Protein AF-A0AAN4YA54-F1 (afdb_monomer_lite)

Radius of gyration: 22.3 Å; chains: 1; bounding box: 42×52×77 Å

InterPro domains:
  IPR003738 SOS response associated peptidase (SRAP) [PF02586] (13-183)
  IPR003738 SOS response associated peptidase (SRAP) [PTHR13604] (17-182)
  IPR036590 SOS response associated peptidase-like [G3DSA:3.90.1680.10] (46-190)
  IPR036590 SOS response associated peptidase-like [SSF143081] (20-184)

Organism: Aspergillus oryzae (NCBI:txid5062)

Sequence (203 aa):
MAFMRRRLQEQGLQVDEAPSDDEVRETYNFAPGNFGAVYRADIYPSEHGEGQYENDDSGPHNTSRTQNRDGGKDEQTQSSSQLHYKIQSMKWGLVPSWTKRKPDYGSLMRTINCRDDSLVEDRGMWTSMKRKKRCVIVCQGFYEWLKKGPGGKEKVPHFVKRKDGELMLFAGLWDCVSYEGEFVDIYWVDYLVVRLTCCGRGG

pLDDT: mean 74.87, std 21.77, range [25.28, 94.06]

Secondary structure (DSSP, 8-state):
-HHHHHHHHHTT---SB---TTTS---SS--TTSEEEEEEEEEEPPTT---------------------------------EEEEEEEEEEES---TT--SPPPHHHHGGGSEEETHHHHSS-STTHHHHHH-EEEEEES-EEEEEEESGGG-EEEEEEE--TTSPPEEEEEEEEEE--TT-SSPEEEE-EEE----------

Foldseek 3Di:
DVVQCVLCVVVVHDAQEEDDPVLADDDPDDDAFHKAKWKDKDWAFQPPDPDDPDPDDDDDDDDDDDDDDDDDDDDPPPRDTDIHIHIDIAGQFADAQPDADDDDPVNSVVRQEDEPVNQVDCDDDCNVQVVPFKIKGKAQWDWDWAQDDDPSPHTDIDTDGDPVSGIDIFIKTKHWYDYVPDPDIHIYIHTYDYPPPPPPPDD

Structure (mmCIF, N/CA/C/O backbone):
data_AF-A0AAN4YA54-F1
#
_entry.id   AF-A0AAN4YA54-F1
#
loop_
_atom_site.group_PDB
_atom_site.id
_atom_site.type_symbol
_atom_site.label_atom_id
_atom_site.label_alt_id
_atom_site.label_comp_id
_atom_site.label_asym_id
_atom_site.label_entity_id
_atom_site.label_seq_id
_atom_site.pdbx_PDB_ins_code
_atom_site.Cartn_x
_atom_site.Cartn_y
_atom_site.Cartn_z
_atom_site.occupancy
_atom_site.B_iso_or_equiv
_atom_site.auth_seq_id
_atom_site.auth_comp_id
_atom_site.auth_asym_id
_atom_site.auth_atom_id
_atom_site.pdbx_PDB_model_num
ATOM 1 N N . MET A 1 1 ? -14.000 9.143 -1.637 1.00 82.19 1 MET A N 1
ATOM 2 C CA . MET A 1 1 ? -14.050 8.140 -0.536 1.00 82.19 1 MET A CA 1
ATOM 3 C C . MET A 1 1 ? -15.411 7.472 -0.332 1.00 82.19 1 MET A C 1
ATOM 5 O O . MET A 1 1 ? -15.443 6.249 -0.177 1.00 82.19 1 MET A O 1
ATOM 9 N N . ALA A 1 2 ? -16.531 8.203 -0.375 1.00 82.38 2 ALA A N 1
ATOM 10 C CA . ALA A 1 2 ? -17.881 7.654 -0.175 1.00 82.38 2 ALA A CA 1
ATOM 11 C C . ALA A 1 2 ? -18.204 6.434 -1.065 1.00 82.38 2 ALA A C 1
ATOM 13 O O . ALA A 1 2 ? -18.797 5.460 -0.598 1.00 82.38 2 ALA A O 1
ATOM 14 N N . PHE A 1 3 ? -17.750 6.445 -2.325 1.00 85.44 3 PHE A N 1
ATOM 15 C CA . PHE A 1 3 ? -17.896 5.314 -3.248 1.00 85.44 3 PHE A CA 1
ATOM 16 C C . PHE A 1 3 ? -17.233 4.028 -2.728 1.00 85.44 3 PHE A C 1
ATOM 18 O O . PHE A 1 3 ? -17.870 2.977 -2.701 1.00 85.44 3 PHE A O 1
ATOM 25 N N . MET A 1 4 ? -15.971 4.104 -2.288 1.00 85.38 4 MET A N 1
ATOM 26 C CA . MET A 1 4 ? -15.236 2.940 -1.779 1.00 85.38 4 MET A CA 1
ATOM 27 C C . MET A 1 4 ? -15.872 2.397 -0.503 1.00 85.38 4 MET A C 1
ATOM 29 O O . MET A 1 4 ? -16.107 1.196 -0.412 1.00 85.38 4 MET A O 1
ATOM 33 N N . ARG A 1 5 ? -16.219 3.279 0.445 1.00 89.00 5 ARG A N 1
ATOM 34 C CA . ARG A 1 5 ? -16.920 2.894 1.677 1.00 89.00 5 ARG A CA 1
ATOM 35 C C . ARG A 1 5 ? -18.202 2.123 1.369 1.00 89.00 5 ARG A C 1
ATOM 37 O O . ARG A 1 5 ? -18.386 1.027 1.887 1.00 89.00 5 ARG A O 1
ATOM 44 N N . ARG A 1 6 ? -19.043 2.669 0.486 1.00 89.44 6 ARG A N 1
ATOM 45 C CA . ARG A 1 6 ? -20.307 2.044 0.089 1.00 89.44 6 ARG A CA 1
ATOM 46 C C . ARG A 1 6 ? -20.088 0.656 -0.515 1.00 89.44 6 ARG A C 1
ATOM 48 O O . ARG A 1 6 ? -20.754 -0.283 -0.102 1.00 89.44 6 ARG A O 1
ATOM 55 N N . ARG A 1 7 ? -19.137 0.512 -1.443 1.00 90.56 7 ARG A N 1
ATOM 56 C CA . ARG A 1 7 ? -18.831 -0.782 -2.076 1.00 90.56 7 ARG A CA 1
ATOM 57 C C . ARG A 1 7 ? -18.324 -1.822 -1.080 1.00 90.56 7 ARG A C 1
ATOM 59 O O . ARG A 1 7 ? -18.736 -2.972 -1.151 1.00 90.56 7 ARG A O 1
ATOM 66 N N . LEU A 1 8 ? -17.462 -1.431 -0.141 1.00 89.94 8 LEU A N 1
ATOM 67 C CA . LEU A 1 8 ? -16.984 -2.341 0.904 1.00 89.94 8 LEU A CA 1
ATOM 68 C C . LEU A 1 8 ? -18.142 -2.799 1.807 1.00 89.94 8 LEU A C 1
ATOM 70 O O . LEU A 1 8 ? -18.272 -3.991 2.073 1.00 89.94 8 LEU A O 1
ATOM 74 N N . GLN A 1 9 ? -19.029 -1.882 2.203 1.00 91.69 9 GLN A N 1
ATOM 75 C CA . GLN A 1 9 ? -20.214 -2.205 3.006 1.00 91.69 9 GLN A CA 1
ATOM 76 C C . GLN A 1 9 ? -21.216 -3.097 2.256 1.00 91.69 9 GLN A C 1
ATOM 78 O O . GLN A 1 9 ? -21.752 -4.032 2.843 1.00 91.69 9 GLN A O 1
ATOM 83 N N . GLU A 1 10 ? -21.429 -2.869 0.956 1.00 91.75 10 GLU A N 1
ATOM 84 C CA . GLU A 1 10 ? -22.253 -3.735 0.094 1.00 91.75 10 GLU A CA 1
ATOM 85 C C . GLU A 1 10 ? -21.673 -5.159 -0.020 1.00 91.75 10 GLU A C 1
ATOM 87 O O . GLU A 1 10 ? -22.423 -6.122 -0.163 1.00 91.75 10 GLU A O 1
ATOM 92 N N . GLN A 1 11 ? -20.351 -5.309 0.116 1.00 87.69 11 GLN A N 1
ATOM 93 C CA . GLN A 1 11 ? -19.660 -6.603 0.200 1.00 87.69 11 GLN A CA 1
ATOM 94 C C . GLN A 1 11 ? -19.637 -7.197 1.624 1.00 87.69 11 GLN A C 1
ATOM 96 O O . GLN A 1 11 ? -19.027 -8.243 1.843 1.00 87.69 11 GLN A O 1
ATOM 101 N N . GLY A 1 12 ? -20.297 -6.553 2.593 1.00 90.56 12 GLY A N 1
ATOM 102 C CA . GLY A 1 12 ? -20.394 -7.015 3.980 1.00 90.56 12 GLY A CA 1
ATOM 103 C C . GLY A 1 12 ? -19.196 -6.662 4.865 1.00 90.56 12 GLY A C 1
ATOM 104 O O . GLY A 1 12 ? -19.064 -7.225 5.950 1.00 90.56 12 GLY A O 1
ATOM 105 N N . LEU A 1 13 ? -18.314 -5.755 4.432 1.00 90.75 13 LEU A N 1
ATOM 106 C CA . LEU A 1 13 ? -17.194 -5.277 5.245 1.00 90.75 13 LEU A CA 1
ATOM 107 C C . LEU A 1 13 ? -17.636 -4.117 6.145 1.00 90.75 13 LEU A C 1
ATOM 109 O O . LEU A 1 13 ? -18.246 -3.147 5.688 1.00 90.75 13 LEU A O 1
ATOM 113 N N . GLN A 1 14 ? -17.299 -4.204 7.430 1.00 92.12 14 GLN A N 1
ATOM 114 C CA . GLN A 1 14 ? -17.536 -3.138 8.401 1.00 92.12 14 GLN A CA 1
ATOM 115 C C . GLN A 1 14 ? -16.617 -1.945 8.111 1.00 92.12 14 GLN A C 1
ATOM 117 O O . GLN A 1 14 ? -15.431 -2.119 7.874 1.00 92.12 14 GLN A O 1
ATOM 122 N N . VAL A 1 15 ? -17.153 -0.723 8.120 1.00 91.81 15 VAL A N 1
ATOM 123 C CA . VAL A 1 15 ? -16.361 0.507 7.951 1.00 91.81 15 VAL A CA 1
ATOM 124 C C . VAL A 1 15 ? -16.852 1.540 8.958 1.00 91.81 15 VAL A C 1
ATOM 126 O O . VAL A 1 15 ? -17.832 2.256 8.706 1.00 91.81 15 VAL A O 1
ATOM 129 N N . ASP A 1 16 ? -16.166 1.585 10.093 1.00 91.50 16 ASP A N 1
ATOM 130 C CA . ASP A 1 16 ? -16.462 2.457 11.228 1.00 91.50 16 ASP A CA 1
ATOM 131 C C . ASP A 1 16 ? -15.975 3.885 10.962 1.00 91.50 16 ASP A C 1
ATOM 133 O O . ASP A 1 16 ? -16.670 4.855 11.260 1.00 91.50 16 ASP A O 1
ATOM 137 N N . GLU A 1 17 ? -14.822 4.019 10.304 1.00 91.31 17 GLU A N 1
ATOM 138 C CA . GLU A 1 17 ? -14.187 5.302 10.003 1.00 91.31 17 GLU A CA 1
ATOM 139 C C . GLU A 1 17 ? -13.653 5.335 8.564 1.00 91.31 17 GLU A C 1
ATOM 141 O O . GLU A 1 17 ? -13.131 4.349 8.037 1.00 91.31 17 GLU A O 1
ATOM 146 N N . ALA A 1 18 ? -13.793 6.481 7.900 1.00 88.88 18 ALA A N 1
ATOM 147 C CA . ALA A 1 18 ? -13.207 6.726 6.590 1.00 88.88 18 ALA A CA 1
ATOM 148 C C . ALA A 1 18 ? -12.839 8.212 6.456 1.00 88.88 18 ALA A C 1
ATOM 150 O O . ALA A 1 18 ? -13.596 9.054 6.946 1.00 88.88 18 ALA A O 1
ATOM 151 N N . PRO A 1 19 ? -11.722 8.539 5.783 1.00 85.94 19 PRO A N 1
ATOM 152 C CA . PRO A 1 19 ? -11.311 9.914 5.545 1.00 85.94 19 PRO A CA 1
ATOM 153 C C . PRO A 1 19 ? -12.294 10.635 4.620 1.00 85.94 19 PRO A C 1
ATOM 155 O O . PRO A 1 19 ? -13.089 10.005 3.907 1.00 85.94 19 PRO A O 1
ATOM 158 N N . SER A 1 20 ? -12.212 11.965 4.617 1.00 83.12 20 SER A N 1
ATOM 159 C CA . SER A 1 20 ? -13.004 12.802 3.715 1.00 83.12 20 SER A CA 1
ATOM 160 C C . SER A 1 20 ? -12.686 12.518 2.240 1.00 83.12 20 SER A C 1
ATOM 162 O O . SER A 1 20 ? -11.644 11.950 1.894 1.00 83.12 20 SER A O 1
ATOM 164 N N . ASP A 1 21 ? -13.597 12.903 1.341 1.00 77.69 21 ASP A N 1
ATOM 165 C CA . ASP A 1 21 ? -13.408 12.704 -0.100 1.00 77.69 21 ASP A CA 1
ATOM 166 C C . ASP A 1 21 ? -12.184 13.467 -0.650 1.00 77.69 21 ASP A C 1
ATOM 168 O O . ASP A 1 21 ? -11.598 13.021 -1.635 1.00 77.69 21 ASP A O 1
ATOM 172 N N . ASP A 1 22 ? -11.746 14.536 0.025 1.00 78.50 22 ASP A N 1
ATOM 173 C CA . ASP A 1 22 ? -10.621 15.385 -0.389 1.00 78.50 22 ASP A CA 1
ATOM 174 C C . ASP A 1 22 ? -9.239 14.837 0.026 1.00 78.50 22 ASP A C 1
ATOM 176 O O . ASP A 1 22 ? -8.217 15.207 -0.555 1.00 78.50 22 ASP A O 1
ATOM 180 N N . GLU A 1 23 ? -9.177 13.934 1.010 1.00 74.38 23 GLU A N 1
ATOM 181 C CA . GLU A 1 23 ? -7.914 13.409 1.560 1.00 74.38 23 GLU A CA 1
ATOM 182 C C . GLU A 1 23 ? -7.245 12.346 0.683 1.00 74.38 23 GLU A C 1
ATOM 184 O O . GLU A 1 23 ? -6.024 12.162 0.739 1.00 74.38 23 GLU A O 1
ATOM 189 N N . VAL A 1 24 ? -8.027 11.620 -0.122 1.00 75.62 24 VAL A N 1
ATOM 190 C CA . VAL A 1 24 ? -7.498 10.617 -1.051 1.00 75.62 24 VAL A CA 1
ATOM 191 C C . VAL A 1 24 ? -7.876 10.985 -2.465 1.00 75.62 24 VAL A C 1
ATOM 193 O O . VAL A 1 24 ? -9.015 10.839 -2.899 1.00 75.62 24 VAL A O 1
ATOM 196 N N . ARG A 1 25 ? -6.857 11.422 -3.202 1.00 76.31 25 ARG A N 1
ATOM 197 C CA . ARG A 1 25 ? -6.986 11.798 -4.601 1.00 76.31 25 ARG A CA 1
ATOM 198 C C . ARG A 1 25 ? -7.391 10.595 -5.445 1.00 76.31 25 ARG A C 1
ATOM 200 O O . ARG A 1 25 ? -6.630 9.640 -5.599 1.00 76.31 25 ARG A O 1
ATOM 207 N N . GLU A 1 26 ? -8.542 10.705 -6.091 1.00 79.00 26 GLU A N 1
ATOM 208 C CA . GLU A 1 26 ? -8.950 9.765 -7.128 1.00 79.00 26 GLU A CA 1
ATOM 209 C C . GLU A 1 26 ? -8.051 9.945 -8.361 1.00 79.00 26 GLU A C 1
ATOM 211 O O . GLU A 1 26 ? -7.952 11.024 -8.950 1.00 79.00 26 GLU A O 1
ATOM 216 N N . THR A 1 27 ? -7.328 8.889 -8.733 1.00 82.75 27 THR A N 1
ATOM 217 C CA . THR A 1 27 ? -6.454 8.886 -9.908 1.00 82.75 27 THR A CA 1
ATOM 218 C C . THR A 1 27 ? -6.502 7.539 -10.612 1.00 82.75 27 THR A C 1
ATOM 220 O O . THR A 1 27 ? -6.451 6.486 -9.981 1.00 82.75 27 THR A O 1
ATOM 223 N N . TYR A 1 28 ? -6.549 7.578 -11.944 1.00 83.25 28 TYR A N 1
ATOM 224 C CA . TYR A 1 28 ? -6.426 6.390 -12.792 1.00 83.25 28 TYR A CA 1
ATOM 225 C C . TYR A 1 28 ? -4.978 5.912 -12.941 1.00 83.25 28 TYR A C 1
ATOM 227 O O . TYR A 1 28 ? -4.747 4.809 -13.427 1.00 83.25 28 TYR A O 1
ATOM 235 N N . ASN A 1 29 ? -4.006 6.741 -12.549 1.00 85.88 29 ASN A N 1
ATOM 236 C CA . ASN A 1 29 ? -2.584 6.427 -12.599 1.00 85.88 29 ASN A CA 1
ATOM 237 C C . ASN A 1 29 ? -1.971 6.652 -11.213 1.00 85.88 29 ASN A C 1
ATOM 239 O O . ASN A 1 29 ? -1.439 7.721 -10.902 1.00 85.88 29 ASN A O 1
ATOM 243 N N . PHE A 1 30 ? -2.134 5.653 -10.350 1.00 86.50 30 PHE A N 1
ATOM 244 C CA . PHE A 1 30 ? -1.581 5.654 -9.005 1.00 86.50 30 PHE A CA 1
ATOM 245 C C . PHE A 1 30 ? -0.151 5.107 -9.041 1.00 86.50 30 PHE A C 1
ATOM 247 O O . PHE A 1 30 ? 0.050 3.928 -9.312 1.00 86.50 30 PHE A O 1
ATOM 254 N N . ALA A 1 31 ? 0.839 5.970 -8.806 1.00 87.25 31 ALA A N 1
ATOM 255 C CA . ALA A 1 31 ? 2.258 5.622 -8.809 1.00 87.25 31 ALA A CA 1
ATOM 256 C C . ALA A 1 31 ? 2.827 5.532 -7.379 1.00 87.25 31 ALA A C 1
ATOM 258 O O . ALA A 1 31 ? 2.269 6.147 -6.462 1.00 87.25 31 ALA A O 1
ATOM 259 N N . PRO A 1 32 ? 3.949 4.816 -7.174 1.00 88.00 32 PRO A N 1
ATOM 260 C CA . PRO A 1 32 ? 4.649 4.804 -5.896 1.00 88.00 32 PRO A CA 1
ATOM 261 C C . PRO A 1 32 ? 4.948 6.210 -5.363 1.00 88.00 32 PRO A C 1
ATOM 263 O O . PRO A 1 32 ? 5.326 7.109 -6.114 1.00 88.00 32 PRO A O 1
ATOM 266 N N . GLY A 1 33 ? 4.792 6.396 -4.054 1.00 86.12 33 GLY A N 1
ATOM 267 C CA . GLY A 1 33 ? 4.929 7.682 -3.374 1.00 86.12 33 GLY A CA 1
ATOM 268 C C . GLY A 1 33 ? 3.641 8.507 -3.287 1.00 86.12 33 GLY A C 1
ATOM 269 O O . GLY A 1 33 ? 3.630 9.501 -2.561 1.00 86.12 33 GLY A O 1
ATOM 270 N N . ASN A 1 34 ? 2.556 8.103 -3.953 1.00 88.25 34 ASN A N 1
ATOM 271 C CA . ASN A 1 34 ? 1.244 8.731 -3.786 1.00 88.25 34 ASN A CA 1
ATOM 272 C C . ASN A 1 34 ? 0.473 8.141 -2.595 1.00 88.25 34 ASN A C 1
ATOM 274 O O . ASN A 1 34 ? 0.767 7.037 -2.135 1.00 88.25 34 ASN A O 1
ATOM 278 N N . PHE A 1 35 ? -0.535 8.880 -2.126 1.00 89.06 35 PHE A N 1
ATOM 279 C CA . PHE A 1 35 ? -1.438 8.466 -1.051 1.00 89.06 35 PHE A CA 1
ATOM 280 C C . PHE A 1 35 ? -2.687 7.775 -1.601 1.00 89.06 35 PHE A C 1
ATOM 282 O O . PHE A 1 35 ? -3.381 8.341 -2.446 1.00 89.06 35 PHE A O 1
ATOM 289 N N . GLY A 1 36 ? -2.952 6.556 -1.138 1.00 88.88 36 GLY A N 1
ATOM 290 C CA . GLY A 1 36 ? -4.073 5.721 -1.562 1.00 88.88 36 GLY A CA 1
ATOM 291 C C . GLY A 1 36 ? -4.926 5.245 -0.389 1.00 88.88 36 GLY A C 1
ATOM 292 O O . GLY A 1 36 ? -4.547 5.383 0.774 1.00 88.88 36 GLY A O 1
ATOM 293 N N . ALA A 1 37 ? -6.089 4.677 -0.710 1.00 90.75 37 ALA A N 1
ATOM 294 C CA . ALA A 1 37 ? -7.024 4.144 0.273 1.00 90.75 37 ALA A CA 1
ATOM 295 C C . ALA A 1 37 ? -6.599 2.748 0.749 1.00 90.75 37 ALA A C 1
ATOM 297 O O . ALA A 1 37 ? -6.479 1.810 -0.045 1.00 90.75 37 ALA A O 1
ATOM 298 N N . VAL A 1 38 ? -6.433 2.602 2.060 1.00 92.62 38 VAL A N 1
ATOM 299 C CA . VAL A 1 38 ? -6.094 1.336 2.710 1.00 92.62 38 VAL A CA 1
ATOM 300 C C . VAL A 1 38 ? -7.147 1.005 3.755 1.00 92.62 38 VAL A C 1
ATOM 302 O O . VAL A 1 38 ? -7.434 1.812 4.630 1.00 92.62 38 VAL A O 1
ATOM 305 N N . TYR A 1 39 ? -7.710 -0.193 3.676 1.00 94.00 39 TYR A N 1
ATOM 306 C CA . TYR A 1 39 ? -8.632 -0.742 4.659 1.00 94.00 39 TYR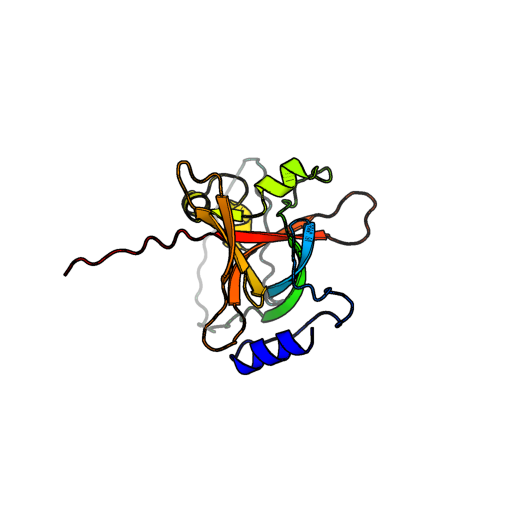 A CA 1
ATOM 307 C C . TYR A 1 39 ? -7.863 -1.557 5.710 1.00 94.00 39 TYR A C 1
ATOM 309 O O . TYR A 1 39 ? -7.072 -2.440 5.368 1.00 94.00 39 TYR A O 1
ATOM 317 N N . ARG A 1 40 ? -8.065 -1.270 6.998 1.00 93.50 40 ARG A N 1
ATOM 318 C CA . ARG A 1 40 ? -7.364 -1.929 8.114 1.00 93.50 40 ARG A CA 1
ATOM 319 C C . ARG A 1 40 ? -8.236 -2.017 9.363 1.00 93.50 40 ARG A C 1
ATOM 321 O O . ARG A 1 40 ? -9.237 -1.318 9.473 1.00 93.50 40 ARG A O 1
ATOM 328 N N . ALA A 1 41 ? -7.806 -2.846 10.308 1.00 92.00 41 ALA A N 1
ATOM 329 C CA . ALA A 1 41 ? -8.394 -2.931 11.639 1.00 92.00 41 ALA A CA 1
ATOM 330 C C . ALA A 1 41 ? -7.415 -2.395 12.688 1.00 92.00 41 ALA A C 1
ATOM 332 O O . ALA A 1 41 ? -6.236 -2.761 12.677 1.00 92.00 41 ALA A O 1
ATOM 333 N N . ASP A 1 42 ? -7.922 -1.569 13.595 1.00 89.12 42 ASP A N 1
ATOM 334 C CA . ASP A 1 42 ? -7.262 -1.223 14.845 1.00 89.12 42 ASP A CA 1
ATOM 335 C C . ASP A 1 42 ? -7.759 -2.180 15.928 1.00 89.12 42 ASP A C 1
ATOM 337 O O . ASP A 1 42 ? -8.956 -2.441 16.054 1.00 89.12 42 ASP A O 1
ATOM 341 N N . ILE A 1 43 ? -6.813 -2.759 16.664 1.00 83.25 43 ILE A N 1
ATOM 342 C CA . ILE A 1 43 ? -7.092 -3.706 17.741 1.00 83.25 43 ILE A CA 1
ATOM 343 C C . ILE A 1 43 ? -6.794 -2.979 19.045 1.00 83.25 43 ILE A C 1
ATOM 345 O O . ILE A 1 43 ? -5.625 -2.790 19.388 1.00 83.25 43 ILE A O 1
ATOM 349 N N . TYR A 1 44 ? -7.841 -2.577 19.760 1.00 74.50 44 TYR A N 1
ATOM 350 C CA . TYR A 1 44 ? -7.703 -2.008 21.096 1.00 74.50 44 TYR A CA 1
ATOM 351 C C . TYR A 1 44 ? -7.790 -3.149 22.121 1.00 74.50 44 TYR A C 1
ATOM 353 O O . TYR A 1 44 ? -8.788 -3.882 22.135 1.00 74.50 44 TYR A O 1
ATOM 361 N N . PRO A 1 45 ? -6.755 -3.365 22.956 1.00 60.12 45 PRO A N 1
ATOM 362 C CA . PRO A 1 45 ? -6.876 -4.261 24.099 1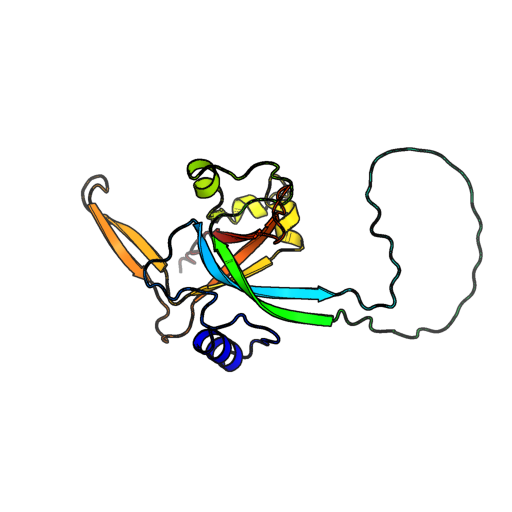.00 60.12 45 PRO A CA 1
ATOM 363 C C . PRO A 1 45 ? -8.013 -3.752 24.989 1.00 60.12 45 PRO A C 1
ATOM 365 O O . PRO A 1 45 ? -8.080 -2.557 25.263 1.00 60.12 45 PRO A O 1
ATOM 368 N N . SER A 1 46 ? -8.916 -4.634 25.422 1.00 55.09 46 SER A N 1
ATOM 369 C CA . SER A 1 46 ? -9.976 -4.254 26.361 1.00 55.09 46 SER A CA 1
ATOM 370 C C . SER A 1 46 ? -9.354 -3.647 27.625 1.00 55.09 46 SER A C 1
ATOM 372 O O . SER A 1 46 ? -8.412 -4.235 28.157 1.00 55.09 46 SER A O 1
ATOM 374 N N . GLU A 1 47 ? -9.903 -2.538 28.127 1.00 56.88 47 GLU A N 1
ATOM 375 C CA . GLU A 1 47 ? -9.375 -1.705 29.230 1.00 56.88 47 GLU A CA 1
ATOM 376 C C . GLU A 1 47 ? -9.198 -2.415 30.598 1.00 56.88 47 GLU A C 1
ATOM 378 O O . GLU A 1 47 ? -8.846 -1.786 31.590 1.00 56.88 47 GLU A O 1
ATOM 383 N N . HIS A 1 48 ? -9.388 -3.735 30.677 1.00 47.72 48 HIS A N 1
ATOM 384 C CA . HIS A 1 48 ? -9.266 -4.534 31.902 1.00 47.72 48 HIS A CA 1
ATOM 385 C C . HIS A 1 48 ? -8.112 -5.548 31.903 1.00 47.72 48 HIS A C 1
ATOM 387 O O . HIS A 1 48 ? -8.130 -6.508 32.669 1.00 47.72 48 HIS A O 1
ATOM 393 N N . GLY A 1 49 ? -7.085 -5.335 31.083 1.00 40.75 49 GLY A N 1
ATOM 394 C CA . GLY A 1 49 ? -5.850 -6.113 31.139 1.00 40.75 49 GLY A CA 1
ATOM 395 C C . GLY A 1 49 ? -4.629 -5.213 31.235 1.00 40.75 49 GLY A C 1
ATOM 396 O O . GLY A 1 49 ? -4.016 -4.922 30.210 1.00 40.75 49 GLY A O 1
ATOM 397 N N . GLU A 1 50 ? -4.244 -4.809 32.448 1.00 40.09 50 GLU A N 1
ATOM 398 C CA . GLU A 1 50 ? -2.866 -4.387 32.732 1.00 40.09 50 GLU A CA 1
ATOM 399 C C . GLU A 1 50 ? -1.935 -5.596 32.538 1.00 40.09 50 GLU A C 1
ATOM 401 O O . GLU A 1 50 ? -1.544 -6.287 33.474 1.00 40.09 50 GLU A O 1
ATOM 406 N N . GLY A 1 51 ? -1.627 -5.904 31.281 1.00 37.09 51 GLY A N 1
ATOM 407 C CA . GLY A 1 51 ? -0.529 -6.770 30.890 1.00 37.09 51 GLY A CA 1
ATOM 408 C C . GLY A 1 51 ? 0.577 -5.873 30.369 1.00 37.09 51 GLY A C 1
ATOM 409 O O . GLY A 1 51 ? 0.473 -5.349 29.261 1.00 37.09 51 GLY A O 1
ATOM 410 N N . GLN A 1 52 ? 1.597 -5.654 31.193 1.00 30.58 52 GLN A N 1
ATOM 411 C CA . GLN A 1 52 ? 2.803 -4.916 30.841 1.00 30.58 52 GLN A CA 1
ATOM 412 C C . GLN A 1 52 ? 3.326 -5.382 29.473 1.00 30.58 52 GLN A C 1
ATOM 414 O O . GLN A 1 52 ? 3.649 -6.552 29.279 1.00 30.58 52 GLN A O 1
ATOM 419 N N . TYR A 1 53 ? 3.413 -4.465 28.509 1.00 33.00 53 TYR A N 1
ATOM 420 C CA . TYR A 1 53 ? 4.266 -4.663 27.343 1.00 33.00 53 TYR A CA 1
ATOM 421 C C . TYR A 1 53 ? 5.712 -4.519 27.826 1.00 33.00 53 TYR A C 1
ATOM 423 O O . TYR A 1 53 ? 6.269 -3.422 27.811 1.00 33.00 53 TYR A O 1
ATOM 431 N N . GLU A 1 54 ? 6.292 -5.609 28.326 1.00 31.58 54 GLU A N 1
ATOM 432 C CA . GLU A 1 54 ? 7.711 -5.657 28.667 1.00 31.58 54 GLU A CA 1
ATOM 433 C C . GLU A 1 54 ? 8.542 -5.487 27.388 1.00 31.58 54 GLU A C 1
ATOM 435 O O . GLU A 1 54 ? 8.447 -6.255 26.427 1.00 31.58 54 GLU A O 1
ATOM 440 N N . ASN A 1 55 ? 9.331 -4.412 27.368 1.00 37.75 55 ASN A N 1
ATOM 441 C CA . ASN A 1 55 ? 10.463 -4.264 26.472 1.00 37.75 55 ASN A CA 1
ATOM 442 C C . ASN A 1 55 ? 11.553 -5.211 26.988 1.00 37.75 55 ASN A C 1
ATOM 444 O O . ASN A 1 55 ? 12.177 -4.908 28.001 1.00 37.75 55 ASN A O 1
ATOM 448 N N . ASP A 1 56 ? 11.775 -6.342 26.322 1.00 31.48 56 ASP A N 1
ATOM 449 C CA . ASP A 1 56 ? 12.907 -7.220 26.635 1.00 31.48 56 ASP A CA 1
ATOM 450 C C . ASP A 1 56 ? 14.215 -6.573 26.136 1.00 31.48 56 ASP A C 1
ATOM 452 O O . ASP A 1 56 ? 14.650 -6.779 25.000 1.00 31.48 56 ASP A O 1
ATOM 456 N N . ASP A 1 57 ? 14.823 -5.763 27.008 1.00 32.75 57 ASP A N 1
ATOM 457 C CA . ASP A 1 57 ? 16.254 -5.465 27.028 1.00 32.75 57 ASP A CA 1
ATOM 458 C C . ASP A 1 57 ? 16.862 -5.991 28.345 1.00 32.75 57 ASP A C 1
ATOM 460 O O . ASP A 1 57 ? 16.300 -5.887 29.430 1.00 32.75 57 ASP A O 1
ATOM 464 N N . SER A 1 58 ? 18.013 -6.620 28.174 1.00 33.34 58 SER A N 1
ATOM 465 C CA . SER A 1 58 ? 18.827 -7.473 29.045 1.00 33.34 58 SER A CA 1
ATOM 466 C C . SER A 1 58 ? 19.088 -7.092 30.528 1.00 33.34 58 SER A C 1
ATOM 468 O O . SER A 1 58 ? 19.445 -5.963 30.848 1.00 33.34 58 SER A O 1
ATOM 470 N N . GLY A 1 59 ? 19.115 -8.107 31.421 1.00 26.09 59 GLY A N 1
ATOM 471 C CA . GLY A 1 59 ? 19.848 -8.074 32.712 1.00 26.09 59 GLY A CA 1
ATOM 472 C C . GLY A 1 59 ? 19.394 -9.092 33.795 1.00 26.09 59 GLY A C 1
ATOM 473 O O . GLY A 1 59 ? 18.194 -9.207 34.009 1.00 26.09 59 GLY A O 1
ATOM 474 N N . PRO A 1 60 ? 20.292 -9.843 34.490 1.00 36.91 60 PRO A N 1
ATOM 475 C CA . PRO A 1 60 ? 19.933 -11.033 35.289 1.00 36.91 60 PRO A CA 1
ATOM 476 C C . PRO A 1 60 ? 19.829 -10.818 36.821 1.00 36.91 60 PRO A C 1
ATOM 478 O O . PRO A 1 60 ? 20.311 -9.814 37.337 1.00 36.91 60 PRO A O 1
ATOM 481 N N . HIS A 1 61 ? 19.345 -11.874 37.514 1.00 29.11 61 HIS A N 1
ATOM 482 C CA . HIS A 1 61 ? 19.289 -12.150 38.977 1.00 29.11 61 HIS A CA 1
ATOM 483 C C . HIS A 1 61 ? 18.023 -11.671 39.724 1.00 29.11 61 HIS A C 1
ATOM 485 O O . HIS A 1 61 ? 17.565 -10.567 39.498 1.00 29.11 61 HIS A O 1
ATOM 491 N N . ASN A 1 62 ? 17.421 -12.375 40.697 1.00 25.77 62 ASN A N 1
ATOM 492 C CA . ASN A 1 62 ? 17.531 -13.721 41.286 1.00 25.77 62 ASN A CA 1
ATOM 493 C C . ASN A 1 62 ? 16.334 -13.887 42.271 1.00 25.77 62 ASN A C 1
ATOM 495 O O . ASN A 1 62 ? 15.757 -12.900 42.717 1.00 25.77 62 ASN A O 1
ATOM 499 N N . TH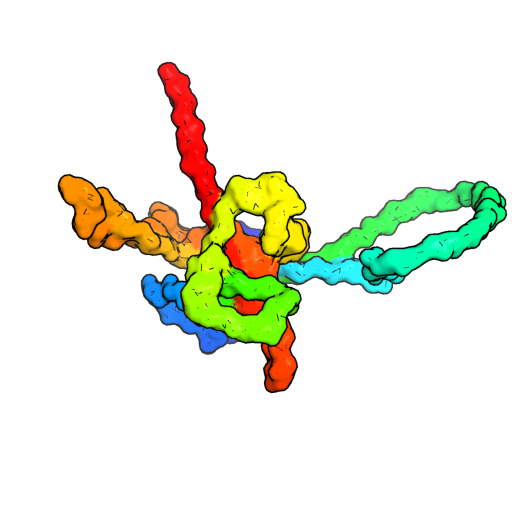R A 1 63 ? 16.073 -15.126 42.697 1.00 25.28 63 THR A N 1
ATOM 500 C CA . THR A 1 63 ? 15.400 -15.565 43.945 1.00 25.28 63 THR A CA 1
ATOM 501 C C . THR A 1 63 ? 13.861 -15.635 44.081 1.00 25.28 63 THR A C 1
ATOM 503 O O . THR A 1 63 ? 13.166 -14.648 44.261 1.00 25.28 63 THR A O 1
ATOM 506 N N . SER A 1 64 ? 13.415 -16.898 44.218 1.00 26.89 64 SER A N 1
ATOM 507 C CA . SER A 1 64 ? 12.606 -17.443 45.333 1.00 26.89 64 SER A CA 1
ATOM 508 C C . SER A 1 64 ? 11.069 -17.362 45.327 1.00 26.89 64 SER A C 1
ATOM 510 O O . SER A 1 64 ? 10.463 -16.457 45.876 1.00 26.89 64 SER A O 1
ATOM 512 N N . ARG A 1 65 ? 10.469 -18.473 44.871 1.00 27.72 65 ARG A N 1
ATOM 513 C CA . ARG A 1 65 ? 9.572 -19.384 45.625 1.00 27.72 65 ARG A CA 1
ATOM 514 C C . ARG A 1 65 ? 8.583 -18.768 46.636 1.00 27.72 65 ARG A C 1
ATOM 516 O O . ARG A 1 65 ? 8.955 -18.560 47.785 1.00 27.72 65 ARG A O 1
ATOM 523 N N . THR A 1 66 ? 7.291 -18.848 46.303 1.00 26.69 66 THR A N 1
ATOM 524 C CA . THR A 1 66 ? 6.249 -19.284 47.256 1.00 26.69 66 THR A CA 1
ATOM 525 C C . THR A 1 66 ? 5.062 -19.930 46.541 1.00 26.69 66 THR A C 1
ATOM 527 O O . THR A 1 66 ? 4.565 -19.441 45.533 1.00 26.69 66 THR A O 1
ATOM 530 N N . GLN A 1 67 ? 4.656 -21.083 47.070 1.00 34.69 67 GLN A N 1
ATOM 531 C CA . GLN A 1 67 ? 3.459 -21.847 46.725 1.00 34.69 67 GLN A CA 1
ATOM 532 C C . GLN A 1 67 ? 2.238 -21.275 47.460 1.00 34.69 67 GLN A C 1
ATOM 534 O O . GLN A 1 67 ? 2.404 -20.824 48.590 1.00 34.69 67 GLN A O 1
ATOM 539 N N . ASN A 1 68 ? 1.050 -21.358 46.841 1.00 29.73 68 ASN A N 1
ATOM 540 C CA . ASN A 1 68 ? -0.273 -21.726 47.408 1.00 29.73 68 ASN A CA 1
ATOM 541 C C . ASN A 1 68 ? -1.350 -21.382 46.352 1.00 29.73 68 ASN A C 1
ATOM 543 O O . ASN A 1 68 ? -1.418 -20.246 45.907 1.00 29.73 68 ASN A O 1
ATOM 547 N N . ARG A 1 69 ? -2.022 -22.350 45.704 1.00 31.62 69 ARG A N 1
ATOM 548 C CA . ARG A 1 69 ? -3.286 -23.010 46.116 1.00 31.62 69 ARG A CA 1
ATOM 549 C C . ARG A 1 69 ? -4.320 -22.042 46.705 1.00 31.62 69 ARG A C 1
ATOM 551 O O . ARG A 1 69 ? -4.149 -21.640 47.846 1.00 31.62 69 ARG A O 1
ATOM 558 N N . ASP A 1 70 ? -5.409 -21.781 45.984 1.00 30.56 70 ASP A N 1
ATOM 559 C CA . ASP A 1 70 ? -6.725 -22.391 46.244 1.00 30.56 70 ASP A CA 1
ATOM 560 C C . ASP A 1 70 ? -7.711 -22.049 45.105 1.00 30.56 70 ASP A C 1
ATOM 562 O O . ASP A 1 70 ? -7.503 -21.092 44.360 1.00 30.56 70 ASP A O 1
ATOM 566 N N . GLY A 1 71 ? -8.727 -22.892 44.921 1.00 37.81 71 GLY A N 1
ATOM 567 C CA . GLY A 1 71 ? -9.669 -22.868 43.805 1.00 37.81 71 GLY A CA 1
ATOM 568 C C . GLY A 1 71 ? -10.743 -21.782 43.896 1.00 37.81 71 GLY A C 1
ATOM 569 O O . GLY A 1 71 ? -11.209 -21.417 44.972 1.00 37.81 71 GLY A O 1
ATOM 570 N N . GLY A 1 72 ? -11.190 -21.316 42.729 1.00 29.27 72 GLY A N 1
ATOM 571 C CA . GLY A 1 72 ? -12.224 -20.296 42.606 1.00 29.27 72 GLY A CA 1
ATOM 572 C C . GLY A 1 72 ? -12.755 -20.184 41.180 1.00 29.27 72 GLY A C 1
ATOM 573 O O . GLY A 1 72 ? -12.164 -19.486 40.374 1.00 29.27 72 GLY A O 1
ATOM 574 N N . LYS A 1 73 ? -13.853 -20.907 40.923 1.00 31.31 73 LYS A N 1
ATOM 575 C CA . LYS A 1 73 ? -14.944 -20.671 39.953 1.00 31.31 73 LYS A CA 1
ATOM 576 C C . LYS A 1 73 ? -14.580 -20.050 38.592 1.00 31.31 73 LYS A C 1
ATOM 578 O O . LYS A 1 73 ? -14.311 -18.860 38.486 1.00 31.31 73 LYS A O 1
ATOM 583 N N . ASP A 1 74 ? -14.733 -20.868 37.553 1.00 35.59 74 ASP A N 1
ATOM 584 C CA . ASP A 1 74 ? -14.707 -20.487 36.140 1.00 35.59 74 ASP A CA 1
ATOM 585 C C . ASP A 1 74 ? -15.805 -19.458 35.799 1.00 35.59 74 ASP A C 1
ATOM 587 O O . ASP A 1 74 ? -16.925 -19.812 35.429 1.00 35.59 74 ASP A O 1
ATOM 591 N N . GLU A 1 75 ? -15.482 -18.169 35.890 1.00 38.94 75 GLU A N 1
ATOM 592 C CA . GLU A 1 75 ? -16.139 -17.124 35.105 1.00 38.94 75 GLU A CA 1
ATOM 593 C C . GLU A 1 75 ? -15.319 -16.918 33.827 1.00 38.94 75 GLU A C 1
ATOM 595 O O . GLU A 1 75 ? -14.234 -16.338 33.830 1.00 38.94 75 GLU A O 1
ATOM 600 N N . GLN A 1 76 ? -15.828 -17.441 32.709 1.00 39.78 76 GLN A N 1
ATOM 601 C CA . GLN A 1 76 ? -15.315 -17.144 31.373 1.00 39.78 76 GLN A CA 1
ATOM 602 C C . GLN A 1 76 ? -15.623 -15.685 31.020 1.00 39.78 76 GLN A C 1
ATOM 604 O O . GLN A 1 76 ? -16.590 -15.379 30.323 1.00 39.78 76 GLN A O 1
ATOM 609 N N . THR A 1 77 ? -14.779 -14.771 31.482 1.00 39.22 77 THR A N 1
ATOM 610 C CA . THR A 1 77 ? -14.770 -13.385 31.020 1.00 39.22 77 THR A CA 1
ATOM 611 C C . THR A 1 77 ? -14.186 -13.367 29.607 1.00 39.22 77 THR A C 1
ATOM 613 O O . THR A 1 77 ? -12.970 -13.354 29.416 1.00 39.22 77 THR A O 1
ATOM 616 N N . GLN A 1 78 ? -15.051 -13.422 28.589 1.00 47.53 78 GLN A N 1
ATOM 617 C CA . GLN A 1 78 ? -14.675 -13.137 27.203 1.00 47.53 78 GLN A CA 1
ATOM 618 C C . GLN A 1 78 ? -14.187 -11.683 27.117 1.00 47.53 78 GLN A C 1
ATOM 620 O O . GLN A 1 78 ? -14.968 -10.758 26.917 1.00 47.53 78 GLN A O 1
ATOM 625 N N . SER A 1 79 ? -12.879 -11.476 27.274 1.00 46.94 79 SER A N 1
ATOM 626 C CA . SER A 1 79 ? -12.197 -10.244 26.874 1.00 46.94 79 SER A CA 1
ATOM 627 C C . SER A 1 79 ? -12.287 -10.139 25.347 1.00 46.94 79 SER A C 1
ATOM 629 O O . SER A 1 79 ? -11.442 -10.648 24.611 1.00 46.94 79 SER A O 1
ATOM 631 N N . SER A 1 80 ? -13.380 -9.562 24.840 1.00 57.41 80 SER A N 1
ATOM 632 C CA . SER A 1 80 ? -13.497 -9.239 23.421 1.00 57.41 80 SER A CA 1
ATOM 633 C C . SER A 1 80 ? -12.644 -8.003 23.150 1.00 57.41 80 SER A C 1
ATOM 635 O O . SER A 1 80 ? -12.996 -6.900 23.566 1.00 57.41 80 SER A O 1
ATOM 637 N N . SER A 1 81 ? -11.519 -8.171 22.458 1.00 65.50 81 SER A N 1
ATOM 638 C CA . SER A 1 81 ? -10.800 -7.045 21.862 1.00 65.50 81 SER A CA 1
ATOM 639 C C . SER A 1 81 ? -11.762 -6.256 20.973 1.00 65.50 81 SER A C 1
ATOM 641 O O . SER A 1 81 ? -12.381 -6.846 20.082 1.00 65.50 81 SER A O 1
ATOM 643 N N . GLN A 1 82 ? -11.890 -4.948 21.194 1.00 79.69 82 GLN A N 1
ATOM 644 C CA . GLN A 1 82 ? -12.712 -4.101 20.337 1.00 79.69 82 GLN A CA 1
ATOM 645 C C . GLN A 1 82 ? -11.966 -3.886 19.015 1.00 79.69 82 GLN A C 1
ATOM 647 O O . GLN A 1 82 ? -10.887 -3.291 18.984 1.00 79.69 82 GLN A O 1
ATOM 652 N N . LEU A 1 83 ? -12.523 -4.429 17.930 1.00 87.75 83 LEU A N 1
ATOM 653 C CA . LEU A 1 83 ? -12.020 -4.234 16.573 1.00 87.75 83 LEU A CA 1
ATOM 654 C C . LEU A 1 83 ? -12.682 -2.993 15.975 1.00 87.75 83 LEU A C 1
ATOM 656 O O . LEU A 1 83 ? -13.907 -2.909 15.947 1.00 87.75 83 LEU A O 1
ATOM 660 N N . HIS A 1 84 ? -11.867 -2.058 15.491 1.00 91.38 84 HIS A N 1
ATOM 661 C CA . HIS A 1 84 ? -12.322 -0.860 14.782 1.00 91.38 84 HIS A CA 1
ATOM 662 C C . HIS A 1 84 ? -11.805 -0.899 13.348 1.00 91.38 84 HIS A C 1
ATOM 664 O O . HIS A 1 84 ? -10.595 -0.869 13.114 1.00 91.38 84 HIS A O 1
ATOM 670 N N . TYR A 1 85 ? -12.708 -1.006 12.379 1.00 93.44 85 TYR A N 1
ATOM 671 C CA . TYR A 1 85 ? -12.370 -1.108 10.965 1.00 93.44 85 TYR A CA 1
ATOM 672 C C . TYR A 1 85 ? -12.426 0.257 10.300 1.00 93.44 85 TYR A C 1
ATOM 674 O O . TYR A 1 85 ? -13.461 0.924 10.288 1.00 93.44 85 TYR A O 1
ATOM 682 N N . LYS A 1 86 ? -11.323 0.656 9.671 1.00 93.50 86 LYS A N 1
ATOM 683 C CA . LYS A 1 86 ? -11.230 1.958 9.021 1.00 93.50 86 LYS A CA 1
ATOM 684 C C . LYS A 1 86 ? -10.597 1.904 7.648 1.00 93.50 86 LYS A C 1
ATOM 686 O O . LYS A 1 86 ? -9.742 1.066 7.356 1.00 93.50 86 LYS A O 1
ATOM 691 N N . ILE A 1 87 ? -11.000 2.856 6.820 1.00 93.06 87 ILE A N 1
ATOM 692 C CA . ILE A 1 87 ? -10.255 3.256 5.634 1.00 93.06 87 ILE A CA 1
ATOM 693 C C . ILE A 1 87 ? -9.304 4.368 6.073 1.00 93.06 87 ILE A C 1
ATOM 695 O O . ILE A 1 87 ? -9.697 5.252 6.823 1.00 93.06 87 ILE A O 1
ATOM 699 N N . GLN A 1 8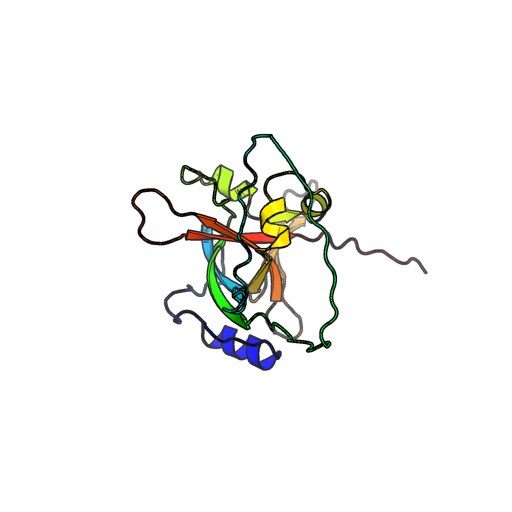8 ? -8.057 4.333 5.622 1.00 91.62 88 GLN A N 1
ATOM 700 C CA . GLN A 1 88 ? -7.043 5.327 5.946 1.00 91.62 88 GLN A CA 1
ATOM 701 C C . GLN A 1 88 ? -6.243 5.688 4.691 1.00 91.62 88 GLN A C 1
ATOM 703 O O . GLN A 1 88 ? -5.958 4.827 3.857 1.00 91.62 88 GLN A O 1
ATOM 708 N N . SER A 1 89 ? -5.879 6.965 4.564 1.00 91.25 89 SER A N 1
ATOM 709 C CA . SER A 1 89 ? -4.948 7.436 3.537 1.00 91.25 89 SER A CA 1
ATOM 710 C C . SER A 1 89 ? -3.519 7.025 3.904 1.00 91.25 89 SER A C 1
ATOM 712 O O . SER A 1 89 ? -3.031 7.378 4.978 1.00 91.25 89 SER A O 1
ATOM 714 N N . MET A 1 90 ? -2.848 6.259 3.041 1.00 92.31 90 MET A N 1
ATOM 715 C CA . MET A 1 90 ? -1.466 5.810 3.260 1.00 92.31 90 MET A CA 1
ATOM 716 C C . MET A 1 90 ? -0.615 5.982 2.008 1.00 92.31 90 MET A C 1
ATOM 718 O O . MET A 1 90 ? -1.094 5.820 0.886 1.00 92.31 90 MET A O 1
ATOM 722 N N . LYS A 1 91 ? 0.670 6.276 2.198 1.00 91.12 91 LYS A N 1
ATOM 723 C CA . LYS A 1 91 ? 1.630 6.475 1.116 1.00 91.12 91 LYS A CA 1
ATOM 724 C C . LYS A 1 91 ? 2.178 5.144 0.609 1.00 91.12 91 LYS A C 1
ATOM 726 O O . LYS A 1 91 ? 2.683 4.336 1.385 1.00 91.12 91 LYS A O 1
ATOM 731 N N . TRP A 1 92 ? 2.125 4.925 -0.700 1.00 91.56 92 TRP A N 1
ATOM 732 C CA . TRP A 1 92 ? 2.647 3.700 -1.299 1.00 91.56 92 TRP A CA 1
ATOM 733 C C . TRP A 1 92 ? 4.183 3.692 -1.347 1.00 91.56 92 TRP A C 1
ATOM 735 O O . TRP A 1 92 ? 4.802 4.580 -1.936 1.00 91.56 92 TRP A O 1
ATOM 745 N N . GLY A 1 93 ? 4.780 2.659 -0.755 1.00 89.44 93 GLY A N 1
ATOM 746 C CA . GLY A 1 93 ? 6.214 2.443 -0.601 1.00 89.44 93 GLY A CA 1
ATOM 747 C C . GLY A 1 93 ? 6.544 2.361 0.881 1.00 89.44 93 GLY A C 1
ATOM 748 O O . GLY A 1 93 ? 6.605 3.378 1.559 1.00 89.44 93 GLY A O 1
ATOM 749 N N . LEU A 1 94 ? 6.712 1.156 1.413 1.00 88.88 94 LEU A N 1
ATOM 750 C CA . LEU A 1 94 ? 6.795 0.975 2.855 1.00 88.88 94 LEU A CA 1
ATOM 751 C C . LEU A 1 94 ? 8.073 1.597 3.444 1.00 88.88 94 LEU A C 1
ATOM 753 O O . LEU A 1 94 ? 9.181 1.357 2.958 1.00 88.88 94 LEU A O 1
ATOM 757 N N . VAL A 1 95 ? 7.914 2.356 4.528 1.00 88.88 95 VAL A N 1
ATOM 758 C CA . VAL A 1 95 ? 9.014 2.875 5.341 1.00 88.88 95 VAL A CA 1
ATOM 759 C C . VAL A 1 95 ?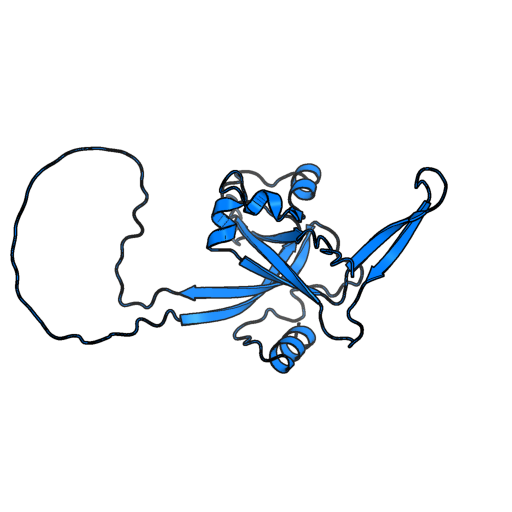 8.849 2.374 6.773 1.00 88.88 95 VAL A C 1
ATOM 761 O O . VAL A 1 95 ? 7.884 2.758 7.432 1.00 88.88 95 VAL A O 1
ATOM 764 N N . PRO A 1 96 ? 9.770 1.532 7.269 1.00 88.62 96 PRO A N 1
ATOM 765 C CA . PRO A 1 96 ? 9.668 1.005 8.622 1.00 88.62 96 PRO A CA 1
ATOM 766 C C . PRO A 1 96 ? 9.798 2.078 9.706 1.00 88.62 96 PRO A C 1
ATOM 768 O O . PRO A 1 96 ? 10.555 3.039 9.534 1.00 88.62 96 PRO A O 1
ATOM 771 N N . SER A 1 97 ? 9.157 1.866 10.857 1.00 87.19 97 SER A N 1
ATOM 772 C CA . SER A 1 97 ? 9.107 2.841 11.960 1.00 87.19 97 SER A CA 1
ATOM 773 C C . SER A 1 97 ? 10.474 3.244 12.530 1.00 87.19 97 SER A C 1
ATOM 775 O O . SER A 1 97 ? 10.638 4.353 13.027 1.00 87.19 97 SER A O 1
ATOM 777 N N . TRP A 1 98 ? 11.488 2.380 12.429 1.00 85.81 98 TRP A N 1
ATOM 778 C CA . TRP A 1 98 ? 12.859 2.656 12.891 1.00 85.81 98 TRP A CA 1
ATOM 779 C C . TRP A 1 98 ? 13.690 3.501 11.909 1.00 85.81 98 TRP A C 1
ATOM 781 O O . TRP A 1 98 ? 14.883 3.740 12.127 1.00 85.81 98 TRP A O 1
ATOM 791 N N . THR A 1 99 ? 13.097 3.929 10.795 1.00 86.56 99 THR A N 1
ATOM 792 C CA . THR A 1 99 ? 13.791 4.690 9.757 1.00 86.56 99 THR A CA 1
ATOM 793 C C . THR A 1 99 ? 14.008 6.135 10.203 1.00 86.56 99 THR A C 1
ATOM 795 O O . THR A 1 99 ? 13.098 6.953 10.162 1.00 86.56 99 THR A O 1
ATOM 798 N N . LYS A 1 100 ? 15.248 6.479 10.569 1.00 83.75 100 LYS A N 1
ATOM 799 C CA . LYS A 1 100 ? 15.594 7.806 11.119 1.00 83.75 100 LYS A CA 1
ATOM 800 C C . LYS A 1 100 ? 15.507 8.967 10.123 1.00 83.75 100 LYS A C 1
ATOM 802 O O . LYS A 1 100 ? 15.343 10.111 10.527 1.00 83.75 100 LYS A O 1
ATOM 807 N N . ARG A 1 101 ? 15.693 8.708 8.826 1.00 85.31 101 ARG A N 1
ATOM 808 C CA . ARG A 1 101 ? 15.707 9.741 7.776 1.00 85.31 101 ARG A CA 1
ATOM 809 C C . ARG A 1 101 ? 14.767 9.356 6.653 1.00 85.31 101 ARG A C 1
ATOM 811 O O . ARG A 1 101 ? 14.714 8.186 6.290 1.00 85.31 101 ARG A O 1
ATOM 818 N N . LYS A 1 102 ? 14.080 10.339 6.070 1.00 84.75 102 LYS A N 1
ATOM 819 C CA . LYS A 1 102 ? 13.222 10.110 4.903 1.00 84.75 102 LYS A CA 1
ATOM 820 C C . LYS A 1 102 ? 14.030 9.420 3.795 1.00 84.75 102 LYS A C 1
ATOM 822 O O . LYS A 1 102 ? 15.095 9.931 3.437 1.00 84.75 102 LYS A O 1
ATOM 827 N N . PRO A 1 103 ? 13.571 8.265 3.284 1.00 86.19 103 PRO A N 1
ATOM 828 C CA . PRO A 1 103 ? 14.287 7.562 2.233 1.00 86.19 103 PRO A CA 1
ATOM 829 C C . PRO A 1 103 ? 14.259 8.373 0.939 1.00 86.19 103 PRO A C 1
ATOM 831 O O . PRO A 1 103 ? 13.307 9.108 0.663 1.00 86.19 103 PRO A O 1
ATOM 834 N N . ASP A 1 104 ? 15.297 8.205 0.126 1.00 88.88 104 ASP A N 1
ATOM 835 C CA . ASP A 1 104 ? 15.264 8.678 -1.251 1.00 88.88 104 ASP A CA 1
ATOM 836 C C . ASP A 1 104 ? 14.277 7.853 -2.099 1.00 88.88 104 ASP A C 1
ATOM 838 O O . ASP A 1 104 ? 13.784 6.790 -1.702 1.00 88.88 104 ASP A O 1
ATOM 842 N N . TYR A 1 105 ? 13.987 8.348 -3.304 1.00 84.62 105 TYR A N 1
ATOM 843 C CA . TYR A 1 105 ? 13.064 7.680 -4.219 1.00 84.62 105 TYR A CA 1
ATOM 844 C C . TYR A 1 105 ? 13.530 6.261 -4.584 1.00 84.62 105 TYR A C 1
ATOM 846 O O . TYR A 1 105 ? 12.717 5.343 -4.661 1.00 84.62 105 TYR A O 1
ATOM 854 N N . GLY A 1 106 ? 14.838 6.051 -4.767 1.00 87.25 106 GLY A N 1
ATOM 855 C CA . GLY A 1 106 ? 15.392 4.749 -5.146 1.00 87.25 106 GLY A CA 1
ATOM 856 C C . GLY A 1 106 ? 15.219 3.680 -4.065 1.00 87.25 106 GLY A C 1
ATOM 857 O O . GLY A 1 106 ? 14.947 2.523 -4.381 1.00 87.25 106 GLY A O 1
ATOM 858 N N . SER A 1 107 ? 15.344 4.067 -2.798 1.00 86.00 107 SER A N 1
ATOM 859 C CA . SER A 1 107 ? 15.128 3.210 -1.633 1.00 86.00 107 SER A CA 1
ATOM 860 C C . SER A 1 107 ? 13.646 2.896 -1.461 1.00 86.00 107 SER A C 1
ATOM 862 O O . SER A 1 107 ? 13.296 1.732 -1.275 1.00 86.00 107 SER A O 1
ATOM 864 N N . LEU A 1 108 ? 12.778 3.899 -1.637 1.00 86.25 108 LEU A N 1
ATOM 865 C CA . LEU A 1 108 ? 11.325 3.724 -1.611 1.00 86.25 108 LEU A CA 1
ATOM 866 C C . LEU A 1 108 ? 10.847 2.727 -2.677 1.00 86.25 108 LEU A C 1
ATOM 868 O O . LEU A 1 108 ? 9.990 1.894 -2.406 1.00 86.25 108 LEU A O 1
ATOM 872 N N . MET A 1 109 ? 11.433 2.754 -3.881 1.00 85.00 109 MET A N 1
ATOM 873 C CA . MET A 1 109 ? 11.069 1.816 -4.952 1.00 85.00 109 MET A CA 1
ATOM 874 C C . MET A 1 109 ? 11.357 0.349 -4.608 1.00 85.00 109 MET A C 1
ATOM 876 O O . MET A 1 109 ? 10.758 -0.540 -5.208 1.00 85.00 109 MET A O 1
ATOM 880 N N . ARG A 1 110 ? 12.254 0.065 -3.656 1.00 85.88 110 ARG A N 1
ATOM 881 C CA . ARG A 1 110 ? 12.566 -1.315 -3.244 1.00 85.88 110 ARG A CA 1
ATOM 882 C C . ARG A 1 110 ? 11.540 -1.895 -2.276 1.00 85.88 110 ARG A C 1
ATOM 884 O O . ARG A 1 110 ? 11.532 -3.105 -2.083 1.00 85.88 110 ARG A O 1
ATOM 891 N N . THR A 1 111 ? 10.691 -1.056 -1.688 1.00 86.75 111 THR A N 1
ATOM 892 C CA . THR A 1 111 ? 9.723 -1.438 -0.652 1.00 86.75 111 THR A CA 1
ATOM 893 C C . THR A 1 111 ? 8.273 -1.239 -1.096 1.00 86.75 111 THR A C 1
ATOM 895 O O . THR A 1 111 ? 7.359 -1.250 -0.277 1.00 86.75 111 THR A O 1
ATOM 898 N N . ILE A 1 112 ? 8.033 -1.067 -2.401 1.00 86.94 112 ILE A N 1
ATOM 899 C CA . ILE A 1 112 ? 6.677 -0.944 -2.963 1.00 86.94 112 ILE A CA 1
ATOM 900 C C . ILE A 1 112 ? 5.922 -2.274 -2.978 1.00 86.94 112 ILE A C 1
ATOM 902 O O . ILE A 1 112 ? 4.693 -2.264 -2.947 1.00 86.94 112 ILE A O 1
ATOM 906 N N . ASN A 1 113 ? 6.660 -3.388 -3.038 1.00 87.31 113 ASN A N 1
ATOM 907 C CA . ASN A 1 113 ? 6.132 -4.742 -3.107 1.00 87.31 113 ASN A CA 1
ATOM 908 C C . ASN A 1 113 ? 6.908 -5.655 -2.149 1.00 87.31 113 ASN A C 1
ATOM 910 O O . ASN A 1 113 ? 8.131 -5.766 -2.269 1.00 87.31 113 ASN A O 1
ATOM 914 N N . CYS A 1 114 ? 6.203 -6.366 -1.276 1.00 84.25 114 CYS A N 1
ATOM 915 C CA . CYS A 1 114 ? 6.748 -7.496 -0.533 1.00 84.25 114 CYS A CA 1
ATOM 916 C C . CYS A 1 114 ? 6.418 -8.794 -1.273 1.00 84.25 114 CYS A C 1
ATOM 918 O O . CYS A 1 114 ? 5.350 -8.928 -1.866 1.00 84.25 114 CYS A O 1
ATOM 920 N N . ARG A 1 115 ? 7.345 -9.749 -1.284 1.00 84.38 115 ARG A N 1
ATOM 921 C CA . ARG A 1 115 ? 7.122 -11.073 -1.868 1.00 84.38 115 ARG A CA 1
ATOM 922 C C . ARG A 1 115 ? 6.691 -12.034 -0.768 1.00 84.38 115 ARG A C 1
ATOM 924 O O . ARG A 1 115 ? 7.224 -11.984 0.337 1.00 84.38 115 ARG A O 1
ATOM 931 N N . ASP A 1 116 ? 5.762 -12.926 -1.077 1.00 83.06 116 ASP A N 1
ATOM 932 C CA . ASP A 1 116 ? 5.318 -13.976 -0.154 1.00 83.06 116 ASP A CA 1
ATOM 933 C C . ASP A 1 116 ? 6.464 -14.843 0.387 1.00 83.06 116 ASP A C 1
ATOM 935 O O . ASP A 1 116 ? 6.491 -15.128 1.582 1.00 83.06 116 ASP A O 1
ATOM 939 N N . ASP A 1 117 ? 7.443 -15.191 -0.452 1.00 81.31 117 ASP A N 1
ATOM 940 C CA . ASP A 1 117 ? 8.660 -15.911 -0.047 1.00 81.31 117 ASP A CA 1
ATOM 941 C C . ASP A 1 117 ? 9.421 -15.207 1.093 1.00 81.31 117 ASP A C 1
ATOM 943 O O . ASP A 1 117 ? 9.882 -15.851 2.035 1.00 81.31 117 ASP A O 1
ATOM 947 N N . SER A 1 118 ? 9.460 -13.877 1.064 1.00 80.06 118 SER A N 1
ATOM 948 C CA . SER A 1 118 ? 10.127 -13.030 2.054 1.00 80.06 118 SER A CA 1
ATOM 949 C C . SER A 1 118 ? 9.360 -12.950 3.375 1.00 80.06 118 SER A C 1
ATOM 951 O O . SER A 1 118 ? 9.905 -12.466 4.363 1.00 80.06 118 SER A O 1
ATOM 953 N N . LEU A 1 119 ? 8.105 -13.409 3.402 1.00 81.81 119 LEU A N 1
ATOM 954 C CA . LEU A 1 119 ? 7.298 -13.525 4.615 1.00 81.81 119 LEU A CA 1
ATOM 955 C C . LEU A 1 119 ? 7.347 -14.921 5.231 1.00 81.81 119 LEU A C 1
ATOM 957 O O . LEU A 1 119 ? 6.899 -15.078 6.366 1.00 81.81 119 LEU A O 1
ATOM 961 N N . VAL A 1 120 ? 7.820 -15.941 4.509 1.00 81.81 120 VAL A N 1
ATOM 962 C CA . VAL A 1 120 ? 7.902 -17.312 5.040 1.00 81.81 120 VAL A CA 1
ATOM 963 C C . VAL A 1 120 ? 8.975 -17.392 6.117 1.00 81.81 120 VAL A C 1
ATOM 965 O O . VAL A 1 120 ? 8.737 -17.952 7.186 1.00 81.81 120 VAL A O 1
ATOM 968 N N . GLU A 1 121 ? 10.133 -16.795 5.852 1.00 75.94 121 GLU A N 1
ATOM 969 C CA . GLU A 1 121 ? 11.199 -16.674 6.834 1.00 75.94 121 GLU A CA 1
ATOM 970 C C . GLU A 1 121 ? 10.900 -15.498 7.769 1.00 75.94 121 GLU A C 1
ATOM 972 O O . GLU A 1 121 ? 10.660 -14.383 7.312 1.00 75.94 121 GLU A O 1
ATOM 977 N N . ASP A 1 122 ? 10.953 -15.709 9.086 1.00 76.19 122 ASP A N 1
ATOM 978 C CA . ASP A 1 122 ? 10.848 -14.622 10.072 1.00 76.19 122 ASP A CA 1
ATOM 979 C C . ASP A 1 122 ? 12.171 -13.827 10.142 1.00 76.19 122 ASP A C 1
ATOM 981 O O . ASP A 1 122 ? 12.790 -13.656 11.194 1.00 76.19 122 ASP A O 1
ATOM 985 N N . ARG A 1 123 ? 12.641 -13.350 8.985 1.00 72.31 123 ARG A N 1
ATOM 986 C CA . ARG A 1 123 ? 13.902 -12.630 8.800 1.00 72.31 123 ARG A CA 1
ATOM 987 C C . ARG A 1 123 ? 13.687 -11.378 7.957 1.00 72.31 123 ARG A C 1
ATOM 989 O O . ARG A 1 123 ? 12.963 -11.377 6.969 1.00 72.31 123 ARG A O 1
ATOM 996 N N . GLY A 1 124 ? 14.404 -10.317 8.315 1.00 80.31 124 GLY A N 1
ATOM 997 C CA . GLY A 1 124 ? 14.406 -9.064 7.564 1.00 80.31 124 GLY A CA 1
ATOM 998 C C . GLY A 1 124 ? 13.350 -8.067 8.033 1.00 80.31 124 GLY A C 1
ATOM 999 O O . GLY A 1 124 ? 12.818 -8.161 9.137 1.00 80.31 124 GLY A O 1
ATOM 1000 N N . MET A 1 125 ? 13.096 -7.054 7.202 1.00 82.00 125 MET A N 1
ATOM 1001 C CA . MET A 1 125 ? 12.309 -5.891 7.621 1.00 82.00 125 MET A CA 1
ATOM 1002 C C . MET A 1 125 ? 10.820 -6.200 7.823 1.00 82.00 125 MET A C 1
ATOM 1004 O O . MET A 1 125 ? 10.186 -5.547 8.636 1.00 82.00 125 MET A O 1
ATOM 1008 N N . TRP A 1 126 ? 10.257 -7.197 7.137 1.00 83.25 126 TRP A N 1
ATOM 1009 C CA . TRP A 1 126 ? 8.805 -7.431 7.094 1.00 83.25 126 TRP A CA 1
ATOM 1010 C C . TRP A 1 126 ? 8.243 -8.173 8.318 1.00 83.25 126 TRP A C 1
ATOM 1012 O O . TRP A 1 126 ? 7.031 -8.167 8.543 1.00 83.25 126 TRP A O 1
ATOM 1022 N N . THR A 1 127 ? 9.102 -8.802 9.127 1.00 81.75 127 THR A N 1
ATOM 1023 C CA . THR A 1 127 ? 8.703 -9.710 10.219 1.00 81.75 127 THR A CA 1
ATOM 1024 C C . THR A 1 127 ? 7.806 -9.036 11.258 1.00 81.75 127 THR A C 1
ATOM 1026 O O . THR A 1 127 ? 6.802 -9.608 11.689 1.00 81.75 127 THR A O 1
ATOM 1029 N N . SER A 1 128 ? 8.132 -7.802 11.651 1.00 81.31 128 SER A N 1
ATOM 1030 C CA . SER A 1 128 ? 7.341 -7.046 12.630 1.00 81.31 128 SER A CA 1
ATOM 1031 C C . SER A 1 128 ? 5.945 -6.705 12.093 1.00 81.31 128 SER A C 1
ATOM 1033 O O . SER A 1 128 ? 4.949 -6.824 12.813 1.00 81.31 128 SER A O 1
ATOM 1035 N N . MET A 1 129 ? 5.852 -6.352 10.810 1.00 85.06 129 MET A N 1
ATOM 1036 C CA . MET A 1 129 ? 4.606 -5.955 10.153 1.00 85.06 129 MET A CA 1
ATOM 1037 C C . MET A 1 129 ? 3.695 -7.141 9.853 1.00 85.06 129 MET A C 1
ATOM 1039 O O . MET A 1 129 ? 2.493 -7.054 10.095 1.00 85.06 129 MET A O 1
ATOM 1043 N N . LYS A 1 130 ? 4.249 -8.283 9.426 1.00 83.31 130 LYS A N 1
ATOM 1044 C CA . LYS A 1 130 ? 3.495 -9.520 9.153 1.00 83.31 130 LYS A CA 1
ATOM 1045 C C . LYS A 1 130 ? 2.562 -9.909 10.306 1.00 83.31 130 LYS A C 1
ATOM 1047 O O . LYS A 1 130 ? 1.454 -10.390 10.071 1.00 83.31 130 LYS A O 1
ATOM 1052 N N . ARG A 1 131 ? 2.999 -9.696 11.552 1.00 82.56 131 ARG A N 1
ATOM 1053 C CA . ARG A 1 131 ? 2.258 -10.102 12.757 1.00 82.56 131 ARG A CA 1
ATOM 1054 C C . ARG A 1 131 ? 1.114 -9.160 13.122 1.00 82.56 131 ARG A C 1
ATOM 1056 O O . ARG A 1 131 ? 0.068 -9.634 13.550 1.00 82.56 131 ARG A O 1
ATOM 1063 N N . LYS A 1 132 ? 1.320 -7.845 13.005 1.00 83.38 132 LYS A N 1
ATOM 1064 C CA . LYS A 1 132 ? 0.409 -6.840 13.589 1.00 83.38 132 LYS A CA 1
ATOM 1065 C C . LYS A 1 132 ? -0.082 -5.777 12.609 1.00 83.38 132 LYS A C 1
ATOM 1067 O O . LYS A 1 132 ? -1.087 -5.136 12.881 1.00 83.38 132 LYS A O 1
ATOM 1072 N N . LYS A 1 133 ? 0.595 -5.587 11.479 1.00 89.56 133 LYS A N 1
ATOM 1073 C CA . LYS A 1 133 ? 0.371 -4.465 10.562 1.00 89.56 133 LYS A CA 1
ATOM 1074 C C . LYS A 1 133 ? -0.022 -4.941 9.166 1.00 89.56 133 LYS A C 1
ATOM 1076 O O . LYS A 1 133 ? 0.574 -4.570 8.162 1.00 89.56 133 LYS A O 1
ATOM 1081 N N . ARG A 1 134 ? -1.040 -5.802 9.117 1.00 92.00 134 ARG A N 1
ATOM 1082 C CA . ARG A 1 134 ? -1.672 -6.247 7.868 1.00 92.00 134 ARG A CA 1
ATOM 1083 C C . ARG A 1 134 ? -2.793 -5.287 7.489 1.00 92.00 134 ARG A C 1
ATOM 1085 O O . ARG A 1 134 ? -3.485 -4.769 8.363 1.00 92.00 134 ARG A O 1
ATOM 1092 N N . CYS A 1 135 ? -2.978 -5.075 6.198 1.00 93.81 135 CYS A N 1
ATOM 1093 C CA . CYS A 1 135 ? -4.044 -4.250 5.654 1.00 93.81 135 CYS A CA 1
ATOM 1094 C C . CYS A 1 135 ? -4.506 -4.776 4.291 1.00 93.81 135 CYS A C 1
ATOM 1096 O O . CYS A 1 135 ? -3.941 -5.722 3.736 1.00 93.81 135 CYS A O 1
ATOM 1098 N N . VAL A 1 136 ? -5.562 -4.159 3.775 1.00 94.06 136 VAL A N 1
ATOM 1099 C CA . VAL A 1 136 ? -6.118 -4.414 2.454 1.00 94.06 136 VAL A CA 1
ATOM 1100 C C . VAL A 1 136 ? -6.028 -3.132 1.641 1.00 94.06 136 VAL A C 1
ATOM 1102 O O . VAL A 1 136 ? -6.612 -2.116 2.008 1.00 94.06 136 VAL A O 1
ATOM 1105 N N . ILE A 1 137 ? -5.324 -3.175 0.518 1.00 92.12 137 ILE A N 1
ATOM 1106 C CA . ILE A 1 137 ? -5.283 -2.058 -0.419 1.00 92.12 137 ILE A CA 1
ATOM 1107 C C . ILE A 1 137 ? -6.458 -2.185 -1.380 1.00 92.12 137 ILE A C 1
ATOM 1109 O O . ILE A 1 137 ? -6.662 -3.232 -2.002 1.00 92.12 137 ILE A O 1
ATOM 1113 N N . VAL A 1 138 ? -7.229 -1.107 -1.492 1.00 91.12 138 VAL A N 1
ATOM 1114 C CA . VAL A 1 138 ? -8.461 -1.056 -2.277 1.00 91.12 138 VAL A CA 1
ATOM 1115 C C . VAL A 1 138 ? -8.186 -0.341 -3.595 1.00 91.12 138 VAL A C 1
ATOM 1117 O O . VAL A 1 138 ? -7.683 0.781 -3.607 1.00 91.12 138 VAL A O 1
ATOM 1120 N N . CYS A 1 139 ? -8.524 -0.965 -4.723 1.00 91.56 139 CYS A N 1
ATOM 1121 C CA . CYS A 1 139 ? -8.359 -0.347 -6.040 1.00 91.56 139 CYS A CA 1
ATOM 1122 C C . CYS A 1 139 ? -9.390 -0.858 -7.058 1.00 91.56 139 CYS A C 1
ATOM 1124 O O . CYS A 1 139 ? -10.078 -1.852 -6.836 1.00 91.56 139 CYS A O 1
ATOM 1126 N N . GLN A 1 140 ? -9.498 -0.187 -8.206 1.00 91.00 140 GLN A N 1
ATOM 1127 C CA . GLN A 1 140 ? -10.333 -0.657 -9.322 1.00 91.00 140 GLN A CA 1
ATOM 1128 C C . GLN A 1 140 ? -9.635 -1.719 -10.186 1.00 91.00 140 GLN A C 1
ATOM 1130 O O . GLN A 1 140 ? -10.290 -2.466 -10.912 1.00 91.00 140 GLN A O 1
ATOM 1135 N N . GLY A 1 141 ? -8.307 -1.758 -10.142 1.00 91.56 141 GLY A N 1
ATOM 1136 C CA . GLY A 1 141 ? -7.472 -2.595 -10.988 1.00 91.56 141 GLY A CA 1
ATOM 1137 C C . GLY A 1 141 ? -6.017 -2.145 -10.947 1.00 91.56 141 GLY A C 1
ATOM 1138 O O . GLY A 1 141 ? -5.678 -1.168 -10.279 1.00 91.56 141 GLY A O 1
ATOM 1139 N N . PHE A 1 142 ? -5.166 -2.844 -11.688 1.00 92.12 142 PHE A N 1
ATOM 1140 C CA . PHE A 1 142 ? -3.738 -2.550 -11.795 1.00 92.12 142 PHE A CA 1
ATOM 1141 C C . PHE A 1 142 ? -3.267 -2.634 -13.248 1.00 92.12 142 PHE A C 1
ATOM 1143 O O . PHE A 1 142 ? -3.924 -3.245 -14.093 1.00 92.12 142 PHE A O 1
ATOM 1150 N N . TYR A 1 143 ? -2.127 -2.012 -13.542 1.00 90.81 143 TYR A N 1
ATOM 1151 C CA . TYR A 1 143 ? -1.487 -2.101 -14.851 1.00 90.81 143 TYR A CA 1
ATOM 1152 C C . TYR A 1 143 ? -0.325 -3.089 -14.813 1.00 90.81 143 TYR A C 1
ATOM 1154 O O . TYR A 1 143 ? 0.493 -3.046 -13.898 1.00 90.81 143 TYR A O 1
ATOM 1162 N N . GLU A 1 144 ? -0.229 -3.933 -15.836 1.00 91.06 144 GLU A N 1
ATOM 1163 C CA . GLU A 1 144 ? 0.899 -4.839 -16.053 1.00 91.06 144 GLU A CA 1
ATOM 1164 C C . GLU A 1 144 ? 1.468 -4.635 -17.461 1.00 91.06 144 GLU A C 1
ATOM 1166 O O . GLU A 1 144 ? 0.724 -4.461 -18.432 1.00 91.06 144 GLU A O 1
ATOM 1171 N N . TRP A 1 145 ? 2.795 -4.657 -17.594 1.00 90.31 145 TRP A N 1
ATOM 1172 C CA . TRP A 1 145 ? 3.459 -4.449 -18.883 1.00 90.31 145 TRP A CA 1
ATOM 1173 C C . TRP A 1 145 ? 3.872 -5.786 -19.480 1.00 90.31 145 TRP A C 1
ATOM 1175 O O . TRP A 1 145 ? 4.900 -6.366 -19.122 1.00 90.31 145 TRP A O 1
ATOM 1185 N N . LEU A 1 146 ? 3.099 -6.251 -20.460 1.00 89.88 146 LEU A N 1
ATOM 1186 C CA . LEU A 1 146 ? 3.410 -7.481 -21.171 1.00 89.88 146 LEU A CA 1
ATOM 1187 C C . LEU A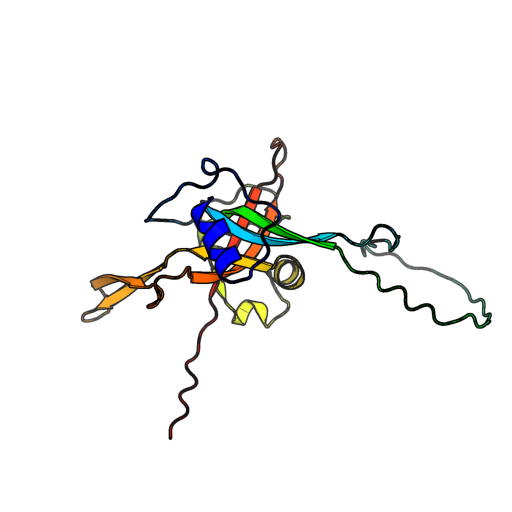 1 146 ? 4.552 -7.240 -22.161 1.00 89.88 146 LEU A C 1
ATOM 1189 O O . LEU A 1 146 ? 4.447 -6.397 -23.056 1.00 89.88 146 LEU A O 1
ATOM 1193 N N . LYS A 1 147 ? 5.632 -8.008 -22.013 1.00 90.31 147 LYS A N 1
ATOM 1194 C CA . LYS A 1 147 ? 6.761 -8.001 -22.947 1.00 90.31 147 LYS A CA 1
ATOM 1195 C C . LYS A 1 147 ? 6.382 -8.765 -24.219 1.00 90.31 147 LYS A C 1
ATOM 1197 O O . LYS A 1 147 ? 6.006 -9.933 -24.135 1.00 90.31 147 LYS A O 1
ATOM 1202 N N . LYS A 1 148 ? 6.497 -8.122 -25.381 1.00 88.12 148 LYS A N 1
ATOM 1203 C CA . LYS A 1 148 ? 6.219 -8.698 -26.705 1.00 88.12 148 LYS A CA 1
ATOM 1204 C C . LYS A 1 148 ? 7.434 -8.581 -27.635 1.00 88.12 148 LYS A C 1
ATOM 1206 O O . LYS A 1 148 ? 8.362 -7.805 -27.390 1.00 88.12 148 LYS A O 1
ATOM 1211 N N . GLY A 1 149 ? 7.422 -9.398 -28.690 1.00 84.56 149 GLY A N 1
ATOM 1212 C CA . GLY A 1 149 ? 8.458 -9.446 -29.724 1.00 84.56 149 GLY A CA 1
ATOM 1213 C C . GLY A 1 149 ? 9.780 -10.106 -29.292 1.00 84.56 149 GLY A C 1
ATOM 1214 O O . GLY A 1 149 ? 9.954 -10.477 -28.125 1.00 84.56 149 GLY A O 1
ATOM 1215 N N . PRO A 1 150 ? 10.738 -10.268 -30.227 1.00 78.75 150 PRO A N 1
ATOM 1216 C CA . PRO A 1 150 ? 12.046 -10.853 -29.939 1.00 78.75 150 PRO A CA 1
ATOM 1217 C C . PRO A 1 150 ? 12.781 -10.086 -28.831 1.00 78.75 150 PRO A C 1
ATOM 1219 O O . PRO A 1 150 ? 12.991 -8.874 -28.918 1.00 78.75 150 PRO A O 1
ATOM 1222 N N . GLY A 1 151 ? 13.164 -10.792 -27.766 1.00 82.25 151 GLY A N 1
ATOM 1223 C CA . GLY A 1 151 ? 13.876 -10.211 -26.623 1.00 82.25 151 GLY A CA 1
ATOM 1224 C C . GLY A 1 151 ? 13.030 -9.320 -25.702 1.00 82.25 151 GLY A C 1
ATOM 1225 O O . GLY A 1 151 ? 13.595 -8.669 -24.826 1.00 82.25 151 GLY A O 1
ATOM 1226 N N . GLY A 1 152 ? 11.701 -9.265 -25.873 1.00 83.31 152 GLY A N 1
ATOM 1227 C CA . GLY A 1 152 ? 10.807 -8.519 -24.977 1.00 83.31 152 GLY A CA 1
ATOM 1228 C C . GLY A 1 152 ? 11.042 -7.005 -24.963 1.00 83.31 152 GLY A C 1
ATOM 1229 O O . GLY A 1 152 ? 10.820 -6.362 -23.934 1.00 83.31 152 GLY A O 1
ATOM 1230 N N . LYS A 1 153 ? 11.548 -6.454 -26.077 1.00 84.94 153 LYS A N 1
ATOM 1231 C CA . LYS A 1 153 ? 11.836 -5.019 -26.232 1.00 84.94 153 LYS A CA 1
ATOM 1232 C C . LYS A 1 153 ? 10.567 -4.174 -26.263 1.00 84.94 153 LYS A C 1
ATOM 1234 O O . LYS A 1 153 ? 10.578 -3.045 -25.782 1.00 84.94 153 LYS A O 1
ATOM 1239 N N . GLU A 1 154 ? 9.483 -4.717 -26.802 1.00 90.31 154 GLU A N 1
ATOM 1240 C CA . GLU A 1 154 ? 8.187 -4.056 -26.797 1.00 90.31 154 GLU A CA 1
ATOM 1241 C C . GLU A 1 154 ? 7.478 -4.334 -25.470 1.00 90.31 154 GLU A C 1
ATOM 1243 O O . GLU A 1 154 ? 7.412 -5.479 -25.019 1.00 90.31 154 GLU A O 1
ATOM 1248 N N . LYS A 1 155 ? 6.942 -3.291 -24.833 1.00 91.19 155 LYS A N 1
ATOM 1249 C CA . LYS A 1 155 ? 6.142 -3.406 -23.611 1.00 91.19 155 LYS A CA 1
ATOM 1250 C C . LYS A 1 155 ? 4.767 -2.814 -23.866 1.00 91.19 155 LYS A C 1
ATOM 1252 O O . LYS A 1 155 ? 4.654 -1.613 -24.089 1.00 91.19 155 LYS A O 1
ATOM 1257 N N . VAL A 1 156 ? 3.735 -3.644 -23.786 1.00 92.31 156 VAL A N 1
ATOM 1258 C CA . VAL A 1 156 ? 2.348 -3.214 -23.984 1.00 92.31 156 VAL A CA 1
ATOM 1259 C C . VAL A 1 156 ? 1.640 -3.172 -22.627 1.00 92.31 156 VAL A C 1
ATOM 1261 O O . VAL A 1 156 ? 1.549 -4.220 -21.974 1.00 92.31 156 VAL A O 1
ATOM 1264 N N . PRO A 1 157 ? 1.145 -2.004 -22.178 1.00 93.44 157 PRO A N 1
ATOM 1265 C CA . PRO A 1 157 ? 0.417 -1.901 -20.921 1.00 93.44 157 PRO A CA 1
ATOM 1266 C C . PRO A 1 157 ? -0.948 -2.582 -21.042 1.00 93.44 157 PRO A C 1
ATOM 1268 O O . PRO A 1 157 ? -1.667 -2.389 -22.021 1.00 93.44 157 PRO A O 1
ATOM 1271 N N . HIS A 1 158 ? -1.309 -3.370 -20.037 1.00 92.19 158 HIS A N 1
ATOM 1272 C CA . HIS A 1 158 ? -2.622 -3.990 -19.907 1.00 92.19 158 HIS A CA 1
ATOM 1273 C C . HIS A 1 158 ? -3.230 -3.574 -18.578 1.00 92.19 158 HIS A C 1
ATOM 1275 O O . HIS A 1 158 ? -2.583 -3.685 -17.540 1.00 92.19 158 HIS A O 1
ATOM 1281 N N . PHE A 1 159 ? -4.477 -3.114 -18.615 1.00 93.62 159 PHE A N 1
ATOM 1282 C CA . PHE A 1 159 ? -5.249 -2.855 -17.409 1.00 93.62 159 PHE A CA 1
ATOM 1283 C C . PHE A 1 159 ? -5.999 -4.123 -16.999 1.00 93.62 159 PHE A C 1
ATOM 1285 O O . PHE A 1 159 ? -6.823 -4.641 -17.756 1.00 93.62 159 PHE A O 1
ATOM 1292 N N . VAL A 1 160 ? -5.701 -4.622 -15.805 1.00 93.62 160 VAL A N 1
ATOM 1293 C CA . VAL A 1 160 ? -6.317 -5.810 -15.219 1.00 93.62 160 VAL A CA 1
ATOM 1294 C C . VAL A 1 160 ? -7.295 -5.363 -14.141 1.00 93.62 160 VAL A C 1
ATOM 1296 O O . VAL A 1 160 ? -6.930 -4.641 -13.216 1.00 93.62 160 VAL A O 1
ATOM 1299 N N . LYS A 1 161 ? -8.545 -5.812 -14.259 1.00 93.44 161 LYS A N 1
ATOM 1300 C CA . LYS A 1 161 ? -9.621 -5.552 -13.298 1.00 93.44 161 LYS A CA 1
ATOM 1301 C C . LYS A 1 161 ? -10.522 -6.773 -13.149 1.00 93.44 161 LYS A C 1
ATOM 1303 O O . LYS A 1 161 ? -10.476 -7.690 -13.975 1.00 93.44 161 LYS A O 1
ATOM 1308 N N . ARG A 1 162 ? -11.384 -6.773 -12.131 1.00 92.75 162 ARG A N 1
ATOM 1309 C CA . ARG A 1 162 ? -12.395 -7.826 -11.969 1.00 92.75 162 ARG A CA 1
ATOM 1310 C C . ARG A 1 162 ? -13.432 -7.777 -13.091 1.00 92.75 162 ARG A C 1
ATOM 1312 O O . ARG A 1 162 ? -13.792 -6.707 -13.582 1.00 92.75 162 ARG A O 1
ATOM 1319 N N . LYS A 1 163 ? -13.926 -8.956 -13.482 1.00 93.69 163 LYS A N 1
ATOM 1320 C CA . LYS A 1 163 ? -14.956 -9.108 -14.525 1.00 93.69 163 LYS A CA 1
ATOM 1321 C C . LYS A 1 163 ? -16.336 -8.624 -14.077 1.00 93.69 163 LYS A C 1
ATOM 1323 O O . LYS A 1 163 ? -17.107 -8.180 -14.916 1.00 93.69 163 LYS A O 1
ATOM 1328 N N . ASP A 1 164 ? -16.624 -8.714 -12.781 1.00 92.19 164 ASP A N 1
ATOM 1329 C CA . ASP A 1 164 ? -17.890 -8.293 -12.166 1.00 92.19 164 ASP A CA 1
ATOM 1330 C C . ASP A 1 164 ? -17.990 -6.772 -11.949 1.00 92.19 164 ASP A C 1
ATOM 1332 O O . ASP A 1 164 ? -19.059 -6.272 -11.622 1.00 92.19 164 ASP A O 1
ATOM 1336 N N . GLY A 1 165 ? -16.903 -6.023 -12.165 1.00 88.69 165 GLY A N 1
ATOM 1337 C CA . GLY A 1 165 ? -16.873 -4.575 -11.943 1.00 88.69 165 GLY A CA 1
ATOM 1338 C C . GLY A 1 165 ? -16.766 -4.168 -10.471 1.00 88.69 165 GLY A C 1
ATOM 1339 O O . GLY A 1 165 ? -16.893 -2.980 -10.166 1.00 88.69 165 GLY A O 1
ATOM 1340 N N . GLU A 1 166 ? -16.516 -5.122 -9.572 1.00 91.31 166 GLU A N 1
ATOM 1341 C CA . GLU A 1 166 ? -16.245 -4.853 -8.163 1.00 91.31 166 GLU A CA 1
ATOM 1342 C C . GLU A 1 166 ? -14.802 -4.395 -7.924 1.00 91.31 166 GLU A C 1
ATOM 1344 O O . GLU A 1 166 ? -13.923 -4.513 -8.785 1.00 91.31 166 GLU A O 1
ATOM 1349 N N . LEU A 1 167 ? -14.553 -3.866 -6.724 1.00 91.56 167 LEU A N 1
ATOM 1350 C CA . LEU A 1 167 ? -13.219 -3.451 -6.292 1.00 91.56 167 LEU A CA 1
ATOM 1351 C C . LEU A 1 167 ? -12.276 -4.657 -6.141 1.00 91.56 167 LEU A C 1
ATOM 1353 O O . LEU A 1 167 ? -12.654 -5.734 -5.672 1.00 91.56 167 LEU A O 1
ATOM 1357 N N . MET A 1 168 ? -11.019 -4.461 -6.532 1.00 92.44 168 MET A N 1
ATOM 1358 C CA . MET A 1 168 ? -9.917 -5.368 -6.235 1.00 92.44 168 MET A CA 1
ATOM 1359 C C . MET A 1 168 ? -9.349 -5.061 -4.853 1.00 92.44 168 MET A C 1
ATOM 1361 O O . MET A 1 168 ? -9.112 -3.903 -4.508 1.00 92.44 168 MET A O 1
ATOM 1365 N N . LEU A 1 169 ? -9.114 -6.126 -4.088 1.00 92.38 169 LEU A N 1
ATOM 1366 C CA . LEU A 1 169 ? -8.575 -6.079 -2.737 1.00 92.38 169 LEU A CA 1
ATOM 1367 C C . LEU A 1 169 ? -7.228 -6.800 -2.735 1.00 92.38 169 LEU A C 1
ATOM 1369 O O . LEU A 1 169 ? -7.173 -8.010 -2.961 1.00 92.38 169 LEU A O 1
ATOM 1373 N N . PHE A 1 170 ? -6.149 -6.057 -2.508 1.00 92.62 170 PHE A N 1
ATOM 1374 C CA . PHE A 1 170 ? -4.807 -6.617 -2.388 1.00 92.62 170 PHE A CA 1
ATOM 1375 C C . PHE A 1 170 ? -4.407 -6.727 -0.926 1.00 92.62 170 PHE A C 1
ATOM 1377 O O . PHE A 1 170 ? -4.663 -5.819 -0.141 1.00 92.62 170 PHE A O 1
ATOM 1384 N N . ALA A 1 171 ? -3.747 -7.823 -0.560 1.00 92.12 171 ALA A N 1
ATOM 1385 C CA . ALA A 1 171 ? -3.077 -7.893 0.729 1.00 92.12 171 ALA A CA 1
ATOM 1386 C C . ALA A 1 171 ? -1.909 -6.897 0.745 1.00 92.12 171 ALA A C 1
ATOM 1388 O O . ALA A 1 171 ? -1.194 -6.766 -0.249 1.00 92.12 171 ALA A O 1
ATOM 1389 N N . GLY A 1 172 ? -1.716 -6.217 1.868 1.00 91.88 172 GLY A N 1
ATOM 1390 C CA . GLY A 1 172 ? -0.597 -5.308 2.077 1.00 91.88 172 GLY A CA 1
ATOM 1391 C C . GLY A 1 172 ? -0.125 -5.327 3.524 1.00 91.88 172 GLY A C 1
ATOM 1392 O O . GLY A 1 172 ? -0.844 -5.746 4.441 1.00 91.88 172 GLY A O 1
ATOM 1393 N N . LEU A 1 173 ? 1.093 -4.856 3.727 1.00 92.31 173 LEU A N 1
ATOM 1394 C CA . LEU A 1 173 ? 1.671 -4.535 5.018 1.00 92.31 173 LEU A CA 1
ATOM 1395 C C . LEU A 1 173 ? 1.783 -3.023 5.140 1.00 92.31 173 LEU A C 1
ATOM 1397 O O . LEU A 1 173 ? 1.999 -2.317 4.156 1.00 92.31 173 LEU A O 1
ATOM 1401 N N . TRP A 1 174 ? 1.632 -2.522 6.358 1.00 92.44 174 TRP A N 1
ATOM 1402 C CA . TRP A 1 174 ? 1.771 -1.101 6.630 1.00 92.44 174 TRP A CA 1
ATOM 1403 C C . TRP A 1 174 ? 2.714 -0.844 7.800 1.00 92.44 174 TRP A C 1
ATOM 1405 O O . TRP A 1 174 ? 2.949 -1.707 8.644 1.00 92.44 174 TRP A O 1
ATOM 1415 N N . ASP A 1 175 ? 3.261 0.360 7.859 1.00 91.62 175 ASP A N 1
ATOM 1416 C CA . ASP A 1 175 ? 3.981 0.867 9.020 1.00 91.62 175 ASP A CA 1
ATOM 1417 C C . ASP A 1 175 ? 3.744 2.378 9.158 1.00 91.62 175 ASP A C 1
ATOM 1419 O O . ASP A 1 175 ? 3.271 3.029 8.225 1.00 91.62 175 ASP A O 1
ATOM 1423 N N . CYS A 1 176 ? 4.026 2.940 10.328 1.00 89.88 176 CYS A N 1
ATOM 1424 C CA . CYS A 1 176 ? 4.008 4.374 10.567 1.00 89.88 176 CYS A CA 1
ATOM 1425 C C . CYS A 1 176 ? 5.365 4.837 11.100 1.00 89.88 176 CYS A C 1
ATOM 1427 O O . CYS A 1 176 ? 6.012 4.156 11.896 1.00 89.88 176 CYS A O 1
ATOM 1429 N N . VAL A 1 177 ? 5.799 6.005 10.637 1.00 86.94 177 VAL A N 1
ATOM 1430 C CA . VAL A 1 177 ? 7.038 6.649 11.079 1.00 86.94 177 VAL A CA 1
ATOM 1431 C C . VAL A 1 177 ? 6.755 8.112 11.385 1.00 86.94 177 VAL A C 1
ATOM 1433 O O . VAL A 1 177 ? 6.091 8.805 10.607 1.00 86.94 177 VAL A O 1
ATOM 1436 N N . SER A 1 178 ? 7.289 8.568 12.509 1.00 84.50 178 SER A N 1
ATOM 1437 C CA . SER A 1 178 ? 7.267 9.963 12.936 1.00 84.50 178 SER A CA 1
ATOM 1438 C C . SER A 1 178 ? 8.696 10.490 12.835 1.00 84.50 178 SER A C 1
ATOM 1440 O O . SER A 1 178 ? 9.624 9.900 13.393 1.00 84.50 178 SER A O 1
ATOM 1442 N N . TYR A 1 179 ? 8.895 11.572 12.088 1.00 81.25 179 TYR A N 1
ATOM 1443 C CA . TYR A 1 179 ? 10.200 12.220 11.971 1.00 81.25 179 TYR A CA 1
ATOM 1444 C C . TYR A 1 179 ? 10.298 13.389 12.952 1.00 81.25 179 TYR A C 1
ATOM 1446 O O . TYR A 1 179 ? 9.307 14.074 13.203 1.00 81.25 179 TYR A O 1
ATOM 1454 N N . GLU A 1 180 ? 11.496 13.648 13.483 1.00 78.19 180 GLU A N 1
ATOM 1455 C CA . GLU A 1 180 ? 11.737 14.822 14.328 1.00 78.19 180 GLU A CA 1
ATOM 1456 C C . GLU A 1 180 ? 11.323 16.105 13.590 1.00 78.19 180 GLU A C 1
ATOM 1458 O O . GLU A 1 180 ? 11.807 16.391 12.493 1.00 78.19 180 GLU A O 1
ATOM 1463 N N . GLY A 1 181 ? 10.407 16.866 14.195 1.00 74.12 181 GLY A N 1
ATOM 1464 C CA . GLY A 1 181 ? 9.867 18.105 13.630 1.00 74.12 181 GLY A CA 1
ATOM 1465 C C . GLY A 1 181 ? 8.584 17.955 12.805 1.00 74.12 181 GLY A C 1
ATOM 1466 O O . GLY A 1 181 ? 8.048 18.970 12.365 1.00 74.12 181 GLY A O 1
ATOM 1467 N N . GLU A 1 182 ? 8.054 16.741 12.616 1.00 75.00 182 GLU A N 1
ATOM 1468 C CA . GLU A 1 182 ? 6.727 16.531 12.023 1.00 75.00 182 GLU A CA 1
ATOM 1469 C C . GLU A 1 182 ? 5.684 16.214 13.099 1.00 75.00 182 GLU A C 1
ATOM 1471 O O . GLU A 1 182 ? 5.894 15.370 13.964 1.00 75.00 182 GLU A O 1
ATOM 1476 N N . PHE A 1 183 ? 4.538 16.895 13.035 1.00 66.69 183 PHE A N 1
ATOM 1477 C CA . PHE A 1 183 ? 3.433 16.721 13.986 1.00 66.69 183 PHE A CA 1
ATOM 1478 C C . PHE A 1 183 ? 2.508 15.544 13.644 1.00 66.69 183 PHE A C 1
ATOM 1480 O O . PHE A 1 183 ? 1.557 15.283 14.376 1.00 66.69 183 PHE A O 1
ATOM 1487 N N . VAL A 1 184 ? 2.738 14.874 12.510 1.00 70.19 184 VAL A N 1
ATOM 1488 C CA . VAL A 1 184 ? 1.828 13.866 11.958 1.00 70.19 184 VAL A CA 1
ATOM 1489 C C . VAL A 1 184 ? 2.613 12.619 11.575 1.00 70.19 184 VAL A C 1
ATOM 1491 O O . VAL A 1 184 ? 3.608 12.703 10.854 1.00 70.19 184 VAL A O 1
ATOM 1494 N N . ASP A 1 185 ? 2.128 11.463 12.021 1.00 75.38 185 ASP A N 1
ATOM 1495 C CA . ASP A 1 185 ? 2.646 10.166 11.599 1.00 75.38 185 ASP A CA 1
ATOM 1496 C C . ASP A 1 185 ? 2.397 9.955 10.107 1.00 75.38 185 ASP A C 1
ATOM 1498 O O . ASP A 1 185 ? 1.266 10.070 9.622 1.00 75.38 185 ASP A O 1
ATOM 1502 N N . ILE A 1 186 ? 3.442 9.579 9.372 1.00 75.75 186 ILE A N 1
ATOM 1503 C CA . ILE A 1 186 ? 3.278 9.166 7.983 1.00 75.75 186 ILE A CA 1
ATOM 1504 C C . ILE A 1 186 ? 3.039 7.663 7.965 1.00 75.75 186 ILE A C 1
ATOM 1506 O O . ILE A 1 186 ? 3.897 6.880 8.376 1.00 75.75 186 ILE A O 1
ATOM 1510 N N . TYR A 1 187 ? 1.875 7.275 7.455 1.00 77.94 187 TYR A N 1
ATOM 1511 C CA . TYR A 1 187 ? 1.508 5.885 7.229 1.00 77.94 187 TYR A CA 1
ATOM 1512 C C . TYR A 1 187 ? 1.974 5.453 5.845 1.00 77.94 187 TYR A C 1
ATOM 1514 O O . TYR A 1 187 ? 1.646 6.088 4.839 1.00 77.94 187 TYR A O 1
ATOM 1522 N N . TRP A 1 188 ? 2.722 4.361 5.801 1.00 81.88 188 TRP A N 1
ATOM 1523 C CA . TRP A 1 188 ? 3.294 3.800 4.589 1.00 81.88 188 TRP A CA 1
ATOM 1524 C C . TRP A 1 188 ? 2.782 2.387 4.380 1.00 81.88 188 TRP A C 1
ATOM 1526 O O . TRP A 1 188 ? 2.613 1.643 5.343 1.00 81.88 188 TRP A O 1
ATOM 1536 N N . VAL A 1 189 ? 2.558 2.013 3.125 1.00 71.44 189 VAL A N 1
ATOM 1537 C CA . VAL A 1 189 ? 1.989 0.715 2.756 1.00 71.44 189 VAL A CA 1
ATOM 1538 C C . VAL A 1 189 ? 2.764 0.082 1.600 1.00 71.44 189 VAL A C 1
ATOM 1540 O O . VAL A 1 189 ? 3.219 0.792 0.698 1.00 71.44 189 VAL A O 1
ATOM 1543 N N . ASP A 1 190 ? 2.905 -1.241 1.606 1.00 75.31 190 ASP A N 1
ATOM 1544 C CA . ASP A 1 190 ? 3.330 -2.037 0.448 1.00 75.31 190 ASP A CA 1
ATOM 1545 C C . ASP A 1 190 ? 2.173 -2.858 -0.140 1.00 75.31 190 ASP A C 1
ATOM 1547 O O . ASP A 1 190 ? 1.156 -3.090 0.513 1.00 75.31 190 ASP A O 1
ATOM 1551 N N . TYR A 1 191 ? 2.345 -3.342 -1.371 1.00 72.88 191 TYR A N 1
ATOM 1552 C CA . TYR A 1 191 ? 1.549 -4.466 -1.857 1.00 72.88 191 TYR A CA 1
ATOM 1553 C C . TYR A 1 191 ? 2.261 -5.776 -1.540 1.00 72.88 191 TYR A C 1
ATOM 1555 O O . TYR A 1 191 ? 3.436 -5.957 -1.865 1.00 72.88 191 TYR A O 1
ATOM 1563 N N . LEU A 1 192 ? 1.530 -6.746 -1.006 1.00 61.75 192 LEU A N 1
ATOM 1564 C CA . LEU A 1 192 ? 2.002 -8.117 -0.982 1.00 61.75 192 LEU A CA 1
ATOM 1565 C C . LEU A 1 192 ? 1.768 -8.746 -2.358 1.00 61.75 192 LEU A C 1
ATOM 1567 O O . LEU A 1 192 ? 0.639 -9.024 -2.766 1.00 61.75 192 LEU A O 1
ATOM 1571 N N . VAL A 1 193 ? 2.858 -9.017 -3.062 1.00 65.00 193 VAL A N 1
ATOM 1572 C CA . VAL A 1 193 ? 2.857 -9.831 -4.271 1.00 65.00 193 VAL A CA 1
ATOM 1573 C C . VAL A 1 193 ? 2.956 -11.288 -3.843 1.00 65.00 193 VAL A C 1
ATOM 1575 O O . VAL A 1 193 ? 4.040 -11.824 -3.610 1.00 65.00 193 VAL A O 1
ATOM 1578 N N . VAL A 1 194 ? 1.799 -11.939 -3.750 1.00 50.97 194 VAL A N 1
ATOM 1579 C CA . VAL A 1 194 ? 1.735 -13.397 -3.653 1.00 50.97 194 VAL A CA 1
ATOM 1580 C C . VAL A 1 194 ? 2.026 -13.956 -5.036 1.00 50.97 194 VAL A C 1
ATOM 1582 O O . VAL A 1 194 ? 1.334 -13.628 -6.008 1.00 50.97 194 VAL A O 1
ATOM 1585 N N . ARG A 1 195 ? 3.048 -14.805 -5.156 1.00 46.47 195 ARG A N 1
ATOM 1586 C CA . ARG A 1 195 ? 3.261 -15.538 -6.396 1.00 46.47 195 ARG A CA 1
ATOM 1587 C C . ARG A 1 195 ? 2.164 -16.591 -6.447 1.00 46.47 195 ARG A C 1
ATOM 1589 O O . ARG A 1 195 ? 2.289 -17.656 -5.858 1.00 46.47 195 ARG A O 1
ATOM 1596 N N . LEU A 1 196 ? 1.078 -16.300 -7.161 1.00 30.84 196 LEU A N 1
ATOM 1597 C CA . LEU A 1 196 ? 0.117 -17.327 -7.543 1.00 30.84 196 LEU A CA 1
ATOM 1598 C C . LEU A 1 196 ? 0.837 -18.281 -8.502 1.00 30.84 196 LEU A C 1
ATOM 1600 O O . LEU A 1 196 ? 0.789 -18.124 -9.721 1.00 30.84 196 LEU A O 1
ATOM 1604 N N . THR A 1 197 ? 1.566 -19.255 -7.959 1.00 32.34 197 THR A N 1
ATOM 1605 C CA . THR A 1 197 ? 1.888 -20.462 -8.699 1.00 32.34 197 THR A CA 1
ATOM 1606 C C . THR A 1 197 ? 0.550 -21.115 -8.987 1.00 32.34 197 THR A C 1
ATOM 1608 O O . THR A 1 197 ? -0.117 -21.666 -8.114 1.00 32.34 197 THR A O 1
ATOM 1611 N N . CYS A 1 198 ? 0.110 -21.004 -10.235 1.00 29.50 198 CYS A N 1
ATOM 1612 C CA . CYS A 1 198 ? -0.873 -21.917 -10.768 1.00 29.50 198 CYS A CA 1
ATOM 1613 C C . CYS A 1 198 ? -0.297 -23.329 -10.595 1.00 29.50 198 CYS A C 1
ATOM 1615 O O . CYS A 1 198 ? 0.511 -23.790 -11.397 1.00 29.50 198 CYS A O 1
ATOM 1617 N N . CYS A 1 199 ? -0.674 -24.010 -9.510 1.00 35.09 199 CYS A N 1
ATOM 1618 C CA . CYS A 1 199 ? -0.552 -25.454 -9.414 1.00 35.09 199 CYS A CA 1
ATOM 1619 C C . CYS A 1 199 ? -1.437 -26.026 -10.520 1.00 35.09 199 CYS A C 1
ATOM 1621 O O . CYS A 1 199 ? -2.630 -26.257 -10.325 1.00 35.09 199 CYS A O 1
ATOM 1623 N N . GLY A 1 200 ? -0.856 -26.193 -11.707 1.00 34.41 200 GLY A N 1
ATOM 1624 C CA . GLY A 1 200 ? -1.426 -27.000 -12.764 1.00 34.41 200 GLY A CA 1
ATOM 1625 C C . GLY A 1 200 ? -1.557 -28.416 -12.229 1.00 34.41 200 GLY A C 1
ATOM 1626 O O . GLY A 1 200 ? -0.593 -29.175 -12.227 1.00 34.41 200 GLY A O 1
ATOM 1627 N N . ARG A 1 201 ? -2.750 -28.766 -11.743 1.00 39.34 201 ARG A N 1
ATOM 1628 C CA . ARG A 1 201 ? -3.166 -30.162 -11.694 1.00 39.34 201 ARG A CA 1
ATOM 1629 C C . ARG A 1 201 ? -3.306 -30.593 -13.150 1.00 39.34 201 ARG A C 1
ATOM 1631 O O . ARG A 1 201 ? -4.297 -30.264 -13.795 1.00 39.34 201 ARG A O 1
ATOM 1638 N N . GLY A 1 202 ? -2.259 -31.227 -13.671 1.00 39.81 202 GLY A N 1
ATOM 1639 C CA . GLY A 1 202 ? -2.372 -32.058 -14.860 1.00 39.81 202 GLY A CA 1
ATOM 1640 C C . GLY A 1 202 ? -3.398 -33.148 -14.572 1.00 39.81 202 GLY A C 1
ATOM 1641 O O . GLY A 1 202 ? -3.318 -33.798 -13.526 1.00 39.81 202 GLY A O 1
ATOM 1642 N N . GLY A 1 203 ? -4.401 -33.235 -15.442 1.00 37.00 203 GLY A N 1
ATOM 1643 C CA . GLY A 1 203 ? -5.278 -34.397 -15.553 1.00 37.00 203 GLY A CA 1
ATOM 1644 C C . GLY A 1 203 ? -4.633 -35.504 -16.369 1.00 37.00 203 GLY A C 1
ATOM 1645 O O . GLY A 1 203 ? -3.525 -35.276 -16.908 1.00 37.00 203 GLY A O 1
#